Protein AF-A0A950PHW2-F1 (afdb_monomer_lite)

pLDDT: mean 87.74, std 13.7, range [38.81, 98.62]

Foldseek 3Di:
DDKDQVQFADDPQWAADDDPDPVDAQQFKAKEFDAQLVRVLVVLVVVVVVQVVPPPDDPVSVVVHDCSVPPFAWTKIAIDGPVCVVPVVPDDPVSVVVSVVADRIDTDGPPGDDDPRHDDLSNQLNVFSRVHIAYDQQKAKVVGPVPADAQDFIKIWHPFAGAKGKMKGFDDDSPDTDIYMHIDAQFKDKDACPDPQKVPRIDIGGWDQDPRHTIDTCPVPPDTIGGNDDDDDDDDDD

Sequence (238 aa):
MQFDLRHNGSGSTATPVVSTDPSWTPPLCWMQPKYTAEQYKQLVQQELQNTQNASGGSVQVVGARQNFHEGEKGAWWYRTYDVDQLTSGSTSPQQVAQCATLPTMVWVKAAAPAPPRAISPEVLSGMAYKAMKLPAAPVQLSPPAANQIVNFSTYAKFSAPLNRVWVTAGFNDLGVNISATTVATPVALRIDAGTPDADPRTCTYRLTQTPSGYQADTSQAACNITYRRSSGQSTYPL

Secondary structure (DSSP, 8-state):
-EEE-TTS--STT-EE---S-TT----SEEEEEEE-HHHHHHHHHHHHHHHHTSSS--GGGGTT-S---TT--EEEEEEEE-HHHHHSS---HHHHHHHHTS-SEEEEETTSPPPTTBS-HHHHHHHHHHH-EEPPP-EEEES-GGG--TTSEEEEEESSPBPPEEEEEEEEETTEEEEEEEEE---EEEEE-SSTTEESSEEEEEPEEETTEEE-B-TT-S--EEE-S-SS------

Radius of gyration: 27.0 Å; chains: 1; bounding box: 51×45×84 Å

Structure (mmCIF, N/CA/C/O backbone):
data_AF-A0A950PHW2-F1
#
_entry.id   AF-A0A950PHW2-F1
#
loop_
_atom_site.group_PDB
_atom_site.id
_atom_site.type_symbol
_atom_site.label_atom_id
_atom_site.label_alt_id
_atom_site.label_comp_id
_atom_site.label_asym_id
_atom_site.label_entity_id
_atom_site.label_seq_id
_atom_site.pdbx_PDB_ins_code
_atom_site.Cartn_x
_atom_site.Cartn_y
_atom_site.Cartn_z
_atom_site.occupancy
_atom_site.B_iso_or_equiv
_atom_site.auth_seq_id
_atom_site.auth_comp_id
_atom_site.auth_asym_id
_atom_site.auth_atom_id
_atom_site.pdbx_PDB_model_num
ATOM 1 N N . MET A 1 1 ? -2.106 -1.976 14.278 1.00 90.50 1 MET A N 1
ATOM 2 C CA . MET A 1 1 ? -1.826 -2.502 12.924 1.00 90.50 1 MET A CA 1
ATOM 3 C C . MET A 1 1 ? -0.361 -2.887 12.865 1.00 90.50 1 MET A C 1
ATOM 5 O O . MET A 1 1 ? 0.444 -2.209 13.491 1.00 90.50 1 MET A O 1
ATOM 9 N N . GLN A 1 2 ? -0.036 -3.980 12.186 1.00 95.50 2 GLN A N 1
ATOM 10 C CA . GLN A 1 2 ? 1.319 -4.522 12.064 1.00 95.50 2 GLN A CA 1
ATOM 11 C C . GLN A 1 2 ? 1.637 -4.754 10.585 1.00 95.50 2 GLN A C 1
ATOM 13 O O . GLN A 1 2 ? 0.728 -5.064 9.816 1.00 95.50 2 GLN A O 1
ATOM 18 N N . PHE A 1 3 ? 2.905 -4.622 10.197 1.00 97.38 3 PHE A N 1
ATOM 19 C CA . PHE A 1 3 ? 3.354 -4.847 8.823 1.00 97.38 3 PHE A CA 1
ATOM 20 C C . PHE A 1 3 ? 4.461 -5.897 8.780 1.00 97.38 3 PHE A C 1
ATOM 22 O O . PHE A 1 3 ? 5.450 -5.789 9.503 1.00 97.38 3 PHE A O 1
ATOM 29 N N . ASP A 1 4 ? 4.320 -6.877 7.892 1.00 98.06 4 ASP A N 1
ATOM 30 C CA . ASP A 1 4 ? 5.416 -7.743 7.472 1.00 98.06 4 ASP A CA 1
ATOM 31 C C . ASP A 1 4 ? 6.043 -7.167 6.200 1.00 98.06 4 ASP A C 1
ATOM 33 O O . ASP A 1 4 ? 5.424 -7.151 5.133 1.00 98.06 4 ASP A O 1
ATOM 37 N N . LEU A 1 5 ? 7.272 -6.670 6.344 1.00 97.31 5 LEU A N 1
ATOM 38 C CA . LEU A 1 5 ? 8.036 -6.001 5.291 1.00 97.31 5 LEU A CA 1
ATOM 39 C C . LEU A 1 5 ? 9.198 -6.855 4.766 1.00 97.31 5 LEU A C 1
ATOM 41 O O . LEU A 1 5 ? 10.008 -6.357 3.986 1.00 97.31 5 LEU A O 1
ATOM 45 N N . ARG A 1 6 ? 9.304 -8.129 5.172 1.00 97.06 6 ARG A N 1
ATOM 46 C CA . ARG A 1 6 ? 10.450 -8.999 4.833 1.00 97.06 6 ARG A CA 1
ATOM 47 C C . ARG A 1 6 ? 10.663 -9.185 3.330 1.00 97.06 6 ARG A C 1
ATOM 49 O O . ARG A 1 6 ? 11.778 -9.463 2.904 1.00 97.06 6 ARG A O 1
ATOM 56 N N . HIS A 1 7 ? 9.605 -9.021 2.541 1.00 96.38 7 HIS A N 1
ATOM 57 C CA . HIS A 1 7 ? 9.610 -9.183 1.086 1.00 96.38 7 HIS A CA 1
ATOM 58 C C . HIS A 1 7 ? 9.324 -7.878 0.334 1.00 96.38 7 HIS A C 1
ATOM 60 O O . HIS A 1 7 ? 8.953 -7.901 -0.841 1.00 96.38 7 HIS A O 1
ATOM 66 N N . ASN A 1 8 ? 9.473 -6.742 1.015 1.00 96.56 8 ASN A N 1
ATOM 67 C CA . ASN A 1 8 ? 9.304 -5.426 0.421 1.00 96.56 8 ASN A CA 1
ATOM 68 C C . ASN A 1 8 ? 10.521 -5.048 -0.445 1.00 96.56 8 ASN A C 1
ATOM 70 O O . ASN A 1 8 ? 11.613 -5.595 -0.273 1.00 96.56 8 ASN A O 1
ATOM 74 N N . GLY A 1 9 ? 10.359 -4.081 -1.351 1.00 91.00 9 GLY A N 1
ATOM 75 C CA . GLY A 1 9 ? 11.490 -3.499 -2.071 1.00 91.00 9 GLY A CA 1
ATOM 76 C C . GLY A 1 9 ? 12.483 -2.849 -1.106 1.00 91.00 9 GLY A C 1
ATOM 77 O O . GLY A 1 9 ? 12.103 -2.095 -0.206 1.00 91.00 9 GLY A O 1
ATOM 78 N N . SER A 1 10 ? 13.765 -3.143 -1.295 1.00 84.81 10 SER A N 1
ATOM 79 C CA . SER A 1 10 ? 14.867 -2.649 -0.470 1.00 84.81 10 SER A CA 1
ATOM 80 C C . SER A 1 10 ? 15.957 -2.007 -1.336 1.00 84.81 10 SER A C 1
ATOM 82 O O . SER A 1 10 ? 15.979 -2.173 -2.556 1.00 84.81 10 SER A O 1
ATOM 84 N N . GLY A 1 11 ? 16.845 -1.237 -0.704 1.00 83.00 11 GLY A N 1
ATOM 85 C CA . GLY A 1 11 ? 17.890 -0.462 -1.380 1.00 83.00 11 GLY A CA 1
ATOM 86 C C . GLY A 1 11 ? 17.558 1.028 -1.504 1.00 83.00 11 GLY A C 1
ATOM 87 O O . GLY A 1 11 ? 16.408 1.445 -1.372 1.00 83.00 11 GLY A O 1
ATOM 88 N N . SER A 1 12 ? 18.586 1.844 -1.742 1.00 82.38 12 SER A N 1
ATOM 89 C CA . SER A 1 12 ? 18.471 3.309 -1.839 1.00 82.38 12 SER A CA 1
ATOM 90 C C . SER A 1 12 ? 17.672 3.785 -3.055 1.00 82.38 12 SER A C 1
ATOM 92 O O . SER A 1 12 ? 17.192 4.914 -3.066 1.00 82.38 12 SER A O 1
ATOM 94 N N . THR A 1 13 ? 17.514 2.930 -4.065 1.00 87.75 13 THR A N 1
ATOM 95 C CA . THR A 1 13 ? 16.776 3.212 -5.301 1.00 87.75 13 THR A CA 1
ATOM 96 C C . THR A 1 13 ? 15.336 2.696 -5.277 1.00 87.75 13 THR A C 1
ATOM 98 O O . THR A 1 13 ? 14.617 2.879 -6.256 1.00 87.75 13 THR A O 1
ATOM 101 N N . ALA A 1 14 ? 14.903 2.046 -4.189 1.00 92.69 14 ALA A N 1
ATOM 102 C CA . ALA A 1 14 ? 13.537 1.559 -4.061 1.00 92.69 14 ALA A CA 1
ATOM 103 C C . ALA A 1 14 ? 12.565 2.724 -3.829 1.00 92.69 14 ALA A C 1
ATOM 105 O O . ALA A 1 14 ? 12.759 3.541 -2.924 1.00 92.69 14 ALA A O 1
ATOM 106 N N . THR A 1 15 ? 11.496 2.782 -4.618 1.00 94.44 15 THR A N 1
ATOM 107 C CA . THR A 1 15 ? 10.537 3.892 -4.613 1.00 94.44 15 THR A CA 1
ATOM 108 C C . THR A 1 15 ? 9.172 3.449 -4.094 1.00 94.44 15 THR A C 1
ATOM 110 O O . THR A 1 15 ? 8.798 2.292 -4.279 1.00 94.44 15 THR A O 1
ATOM 113 N N . PRO A 1 16 ? 8.396 4.327 -3.434 1.00 93.44 16 PRO A N 1
ATOM 114 C CA . PRO A 1 16 ? 7.003 4.031 -3.112 1.00 93.44 16 PRO A CA 1
ATOM 115 C C . PRO A 1 16 ? 6.202 3.690 -4.372 1.00 93.44 16 PRO A C 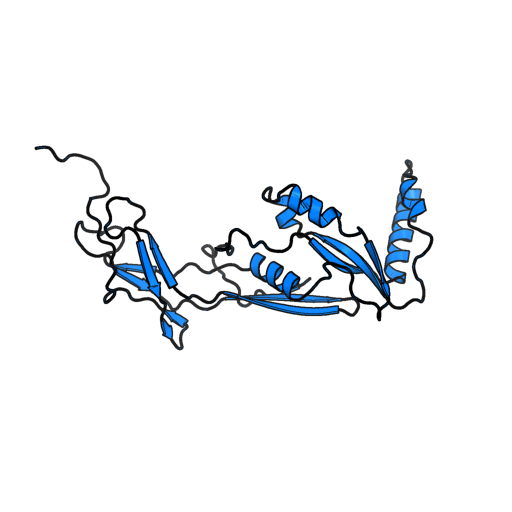1
ATOM 117 O O . PRO A 1 16 ? 6.434 4.259 -5.441 1.00 93.44 16 PRO A O 1
ATOM 120 N N . VAL A 1 17 ? 5.249 2.772 -4.245 1.00 92.88 17 VAL A N 1
ATOM 121 C CA . VAL A 1 17 ? 4.340 2.435 -5.344 1.00 92.88 17 VAL A CA 1
ATOM 122 C C . VAL A 1 17 ? 3.406 3.613 -5.672 1.00 92.88 17 VAL A C 1
ATOM 124 O O . VAL A 1 17 ? 2.963 4.344 -4.786 1.00 92.88 17 VAL A O 1
ATOM 127 N N . VAL A 1 18 ? 3.085 3.787 -6.956 1.00 90.19 18 VAL A N 1
ATOM 128 C CA . VAL A 1 18 ? 2.160 4.817 -7.455 1.00 90.19 18 VAL A CA 1
ATOM 129 C C . VAL A 1 18 ? 1.061 4.142 -8.266 1.00 90.19 18 VAL A C 1
ATOM 131 O O . VAL A 1 18 ? 1.343 3.277 -9.093 1.00 90.19 18 VAL A O 1
ATOM 134 N N . SER A 1 19 ? -0.194 4.518 -8.005 1.00 90.69 19 SER A N 1
ATOM 135 C CA . SER A 1 19 ? -1.342 3.947 -8.716 1.00 90.69 19 SER A CA 1
ATOM 136 C C . SER A 1 19 ? -1.378 4.470 -10.145 1.00 90.69 19 SER A C 1
ATOM 138 O O . SER A 1 19 ? -1.252 5.671 -10.372 1.00 90.69 19 SER A O 1
ATOM 140 N N . THR A 1 20 ? -1.589 3.575 -11.107 1.00 88.50 20 THR A N 1
ATOM 141 C CA . THR A 1 20 ? -1.911 3.963 -12.486 1.00 88.50 20 THR A CA 1
ATOM 142 C C . THR A 1 20 ? -3.387 4.313 -12.658 1.00 88.50 20 THR A C 1
ATOM 144 O O . THR A 1 20 ? -3.748 4.923 -13.659 1.00 88.50 20 THR A O 1
ATOM 147 N N . ASP A 1 21 ? -4.238 3.916 -11.710 1.00 90.38 21 ASP A N 1
ATOM 148 C CA . ASP A 1 21 ? -5.639 4.319 -11.649 1.00 90.38 21 ASP A CA 1
ATOM 149 C C . ASP A 1 21 ? -5.752 5.610 -10.818 1.00 90.38 21 ASP A C 1
ATOM 151 O O . ASP A 1 21 ? -5.564 5.555 -9.596 1.00 90.38 21 ASP A O 1
ATOM 155 N N . PRO A 1 22 ? -6.046 6.766 -11.443 1.00 85.94 22 PRO A N 1
ATOM 156 C CA . PRO A 1 22 ? -6.156 8.040 -10.737 1.00 85.94 22 PRO A CA 1
ATOM 157 C C . PRO A 1 22 ? -7.411 8.133 -9.858 1.00 85.94 22 PRO A C 1
ATOM 159 O O . PRO A 1 22 ? -7.507 9.041 -9.036 1.00 85.94 22 PRO A O 1
ATOM 162 N N . SER A 1 23 ? -8.382 7.231 -10.035 1.00 87.38 23 SER A N 1
ATOM 163 C CA . SER A 1 23 ? -9.612 7.193 -9.240 1.00 87.38 23 SER A CA 1
ATOM 164 C C . SER A 1 23 ? -9.461 6.392 -7.947 1.00 87.38 23 SER A C 1
ATOM 166 O O . SER A 1 23 ? -10.264 6.548 -7.025 1.00 87.38 23 SER A O 1
ATOM 168 N N . TRP A 1 24 ? -8.415 5.566 -7.852 1.00 89.50 24 TRP A N 1
ATOM 169 C CA . TRP A 1 24 ? -8.154 4.741 -6.684 1.00 89.50 24 TRP A CA 1
ATOM 170 C C . TRP A 1 24 ? -7.068 5.348 -5.794 1.00 89.50 24 TRP A C 1
ATOM 172 O O . TRP A 1 24 ? -5.959 5.655 -6.231 1.00 89.50 24 TRP A O 1
ATOM 182 N N . THR A 1 25 ? -7.370 5.453 -4.501 1.00 88.62 25 THR A N 1
ATOM 183 C CA . THR A 1 25 ? -6.406 5.818 -3.459 1.00 88.62 25 THR A CA 1
ATOM 184 C C . THR A 1 25 ? -6.585 4.905 -2.251 1.00 88.62 25 THR A C 1
ATOM 186 O O . THR A 1 25 ? -7.729 4.554 -1.943 1.00 88.62 25 THR A O 1
ATOM 189 N N . PRO A 1 26 ? -5.510 4.588 -1.505 1.00 92.00 26 PRO A N 1
ATOM 190 C CA . PRO A 1 26 ? -5.635 3.938 -0.208 1.00 92.00 26 PRO A CA 1
ATOM 191 C C . PRO A 1 26 ? -6.624 4.676 0.715 1.00 92.00 26 PRO A C 1
ATOM 193 O O . PRO A 1 26 ? -6.776 5.901 0.615 1.00 92.00 26 PRO A O 1
ATOM 196 N N . PRO A 1 27 ? -7.325 3.950 1.601 1.00 93.38 27 PRO A N 1
ATOM 197 C CA . PRO A 1 27 ? -8.344 4.545 2.448 1.00 93.38 27 PRO A CA 1
ATOM 198 C C . PRO A 1 27 ? -7.722 5.473 3.493 1.00 93.38 27 PRO A C 1
ATOM 200 O O . PRO A 1 27 ? -6.972 5.037 4.359 1.00 93.38 27 PRO A O 1
ATOM 203 N N . LEU A 1 28 ? -8.140 6.740 3.478 1.00 95.50 28 LEU A N 1
ATOM 204 C CA . LEU A 1 28 ? -7.690 7.746 4.445 1.00 95.50 28 LEU A CA 1
ATOM 205 C C . LEU A 1 28 ? -8.107 7.428 5.891 1.00 95.50 28 LEU A C 1
ATOM 207 O O . LEU A 1 28 ? -7.428 7.825 6.834 1.00 95.50 28 LEU A O 1
ATOM 211 N N . CYS A 1 29 ? -9.254 6.774 6.083 1.00 95.88 29 CYS A N 1
ATOM 212 C CA . CYS A 1 29 ? -9.784 6.467 7.407 1.00 95.88 29 CYS A CA 1
ATOM 213 C C . CYS A 1 29 ? -10.692 5.235 7.417 1.00 95.88 29 CYS A C 1
ATOM 215 O O . CYS A 1 29 ? -11.276 4.853 6.396 1.00 95.88 29 CYS A O 1
ATOM 217 N N . TRP A 1 30 ? -10.839 4.654 8.603 1.00 97.31 30 TRP A N 1
ATOM 218 C CA . TRP A 1 30 ? -11.667 3.485 8.890 1.00 97.31 30 TRP A CA 1
ATOM 219 C C . TRP A 1 30 ? -12.065 3.468 10.371 1.00 97.31 30 TRP A C 1
ATOM 221 O O . TRP A 1 30 ? -11.502 4.196 11.191 1.00 97.31 30 TRP A O 1
ATOM 231 N N . MET A 1 31 ? -13.029 2.627 10.727 1.00 97.38 31 MET A N 1
ATOM 232 C CA . MET A 1 31 ? -13.361 2.299 12.111 1.00 97.38 31 MET A CA 1
ATOM 233 C C . MET A 1 31 ? -12.548 1.077 12.542 1.00 97.38 31 MET A C 1
ATOM 235 O O . MET A 1 31 ? -12.541 0.070 11.846 1.00 97.38 31 MET A O 1
ATOM 239 N N . GLN A 1 32 ? -11.890 1.108 13.696 1.00 96.75 32 GLN A N 1
ATOM 240 C CA . GLN A 1 32 ? -11.247 -0.087 14.269 1.00 96.75 32 GLN A CA 1
ATOM 241 C C . GLN A 1 32 ? -11.485 -0.157 15.776 1.00 96.75 32 GLN A C 1
ATOM 243 O O . GLN A 1 32 ? -11.585 0.903 16.405 1.00 96.75 32 GLN A O 1
ATOM 248 N N . PRO A 1 33 ? -11.542 -1.359 16.374 1.00 96.44 33 PRO A N 1
ATOM 249 C CA . PRO A 1 33 ? -11.621 -1.473 17.819 1.00 96.44 33 PRO A CA 1
ATOM 250 C C . PRO A 1 33 ? -10.316 -0.947 18.431 1.00 96.44 33 PRO A C 1
ATOM 252 O O . PRO A 1 33 ? -9.234 -1.111 17.858 1.00 96.44 33 PRO A O 1
ATOM 255 N N . LYS A 1 34 ? -10.428 -0.255 19.566 1.00 95.06 34 LYS A N 1
ATOM 256 C CA . LYS A 1 34 ? -9.266 0.260 20.309 1.00 95.06 34 LYS A CA 1
ATOM 257 C C . LYS A 1 34 ? -9.285 -0.075 21.790 1.00 95.06 34 LYS A C 1
ATOM 259 O O . LYS A 1 34 ? -8.221 -0.288 22.355 1.00 95.06 34 LYS A O 1
ATOM 264 N N . TYR A 1 35 ? -10.464 -0.112 22.408 1.00 94.94 35 TYR A N 1
ATOM 265 C CA . TYR A 1 35 ? -10.588 -0.346 23.844 1.00 94.94 35 TYR A CA 1
ATOM 266 C C . TYR A 1 35 ? -11.749 -1.287 24.154 1.00 94.94 35 TYR A C 1
ATOM 268 O O . TYR A 1 35 ? -12.814 -1.197 23.544 1.00 94.94 35 TYR A O 1
ATOM 276 N N . THR A 1 36 ? -11.562 -2.158 25.140 1.00 95.50 36 THR A N 1
ATOM 277 C CA . THR A 1 36 ? -12.663 -2.790 25.888 1.00 95.50 36 THR A CA 1
ATOM 278 C C . THR A 1 36 ? -13.433 -1.748 26.710 1.00 95.50 36 THR A C 1
ATOM 280 O O . THR A 1 36 ? -12.993 -0.600 26.843 1.00 95.50 36 THR A O 1
ATOM 283 N N . ALA A 1 37 ? -14.575 -2.139 27.281 1.00 94.38 37 ALA A N 1
ATOM 284 C CA . ALA A 1 37 ? -15.326 -1.301 28.217 1.00 94.38 37 ALA A CA 1
ATOM 285 C C . ALA A 1 37 ? -14.450 -0.849 29.399 1.00 94.38 37 ALA A C 1
ATOM 287 O O . ALA A 1 37 ? -14.366 0.341 29.710 1.00 94.38 37 ALA A O 1
ATOM 288 N N . GLU A 1 38 ? -13.728 -1.793 30.004 1.00 93.12 38 GLU A N 1
ATOM 289 C CA . GLU A 1 38 ? -12.879 -1.565 31.171 1.00 93.12 38 GLU A CA 1
ATOM 290 C C . GLU A 1 38 ? -11.695 -0.650 30.836 1.00 93.12 38 GLU A C 1
ATOM 292 O O . GLU A 1 38 ? -11.426 0.304 31.568 1.00 93.12 38 GLU A O 1
ATOM 297 N N . GLN A 1 39 ? -11.022 -0.884 29.704 1.00 93.88 39 GLN A N 1
ATOM 298 C CA . GLN A 1 39 ? -9.919 -0.030 29.250 1.00 93.88 39 GLN A CA 1
ATOM 299 C C . GLN A 1 39 ? -10.387 1.401 28.965 1.00 93.88 39 GLN A C 1
ATOM 301 O O . GLN A 1 39 ? -9.700 2.353 29.332 1.00 93.88 39 GLN A O 1
ATOM 306 N N . TYR A 1 40 ? -11.558 1.572 28.343 1.00 91.00 40 TYR A N 1
ATOM 307 C CA . TYR A 1 40 ? -12.098 2.902 28.071 1.00 91.00 40 TYR A CA 1
ATOM 308 C C . TYR A 1 40 ? -12.466 3.640 29.364 1.00 91.00 40 TYR A C 1
ATOM 310 O O . TYR A 1 40 ? -12.118 4.810 29.528 1.00 91.00 40 TYR A O 1
ATOM 318 N N . LYS A 1 41 ? -13.095 2.953 30.326 1.00 89.31 41 LYS A N 1
ATOM 319 C CA . LYS A 1 41 ? -13.372 3.524 31.650 1.00 89.31 41 LYS A CA 1
ATOM 320 C C . LYS A 1 41 ? -12.092 3.991 32.342 1.00 89.31 41 LYS A C 1
ATOM 322 O O . LYS A 1 41 ? -12.054 5.114 32.842 1.00 89.31 41 LYS A O 1
ATOM 327 N N . GLN A 1 42 ? -11.050 3.162 32.343 1.00 89.81 42 GLN A N 1
ATOM 328 C CA . GLN A 1 42 ? -9.759 3.505 32.944 1.00 89.81 42 GLN A CA 1
ATOM 329 C C . GLN A 1 42 ? -9.120 4.728 32.277 1.00 89.81 42 GLN A C 1
ATOM 331 O O . GLN A 1 42 ? -8.692 5.638 32.984 1.00 89.81 42 GLN A O 1
ATOM 336 N N . LEU A 1 43 ? -9.122 4.792 30.940 1.00 86.94 43 LEU A N 1
ATOM 337 C CA . LEU A 1 43 ? -8.625 5.943 30.177 1.00 86.94 43 LEU A CA 1
ATOM 338 C C . LEU A 1 43 ? -9.317 7.240 30.625 1.00 86.94 43 LEU A C 1
ATOM 340 O O . LEU A 1 43 ? -8.666 8.217 30.988 1.00 86.94 43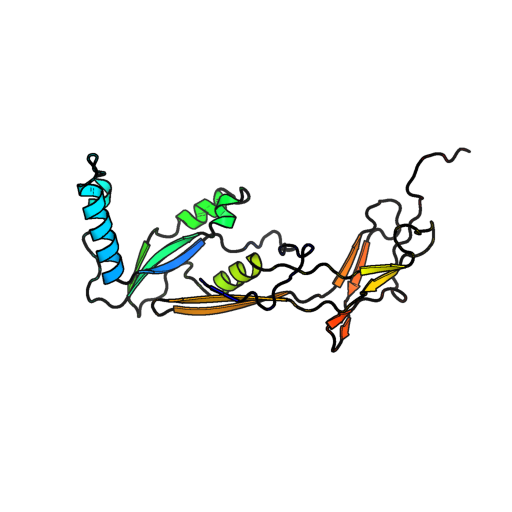 LEU A O 1
ATOM 344 N N . VAL A 1 44 ? -10.649 7.228 30.671 1.00 83.94 44 VAL A N 1
ATOM 345 C CA . VAL A 1 44 ? -11.446 8.406 31.028 1.00 83.94 44 VAL A CA 1
ATOM 346 C C . VAL A 1 44 ? -11.267 8.803 32.498 1.00 83.94 44 VAL A C 1
ATOM 348 O O . VAL A 1 44 ? -11.251 9.994 32.821 1.00 83.94 44 VAL A O 1
ATOM 351 N N . GLN A 1 45 ? -11.125 7.830 33.402 1.00 84.12 45 GLN A N 1
ATOM 352 C CA . GLN A 1 45 ? -10.823 8.078 34.815 1.00 84.12 45 GLN A CA 1
ATOM 353 C C . GLN A 1 45 ? -9.423 8.674 35.012 1.00 84.12 45 GLN A C 1
ATOM 355 O O . GLN A 1 45 ? -9.252 9.566 35.842 1.00 84.12 45 GLN A O 1
ATOM 360 N N . GLN A 1 46 ? -8.437 8.237 34.231 1.00 82.50 46 GLN A N 1
ATOM 361 C CA . GLN A 1 46 ? -7.092 8.802 34.262 1.00 82.50 46 GLN A CA 1
ATOM 362 C C . GLN A 1 46 ? -7.080 10.245 33.737 1.00 82.50 46 GLN A C 1
ATOM 364 O O . GLN A 1 46 ? -6.509 11.133 34.368 1.00 82.50 46 GLN A O 1
ATOM 369 N N . GLU A 1 47 ? -7.767 10.516 32.625 1.00 78.69 47 GLU A N 1
ATOM 370 C CA . GLU A 1 47 ? -7.927 11.877 32.097 1.00 78.69 47 GLU A CA 1
ATOM 371 C C . GLU A 1 47 ? -8.634 12.804 33.098 1.00 78.69 47 GLU A C 1
ATOM 373 O O . GLU A 1 47 ? -8.256 13.966 33.253 1.00 78.69 47 GLU A O 1
ATOM 378 N N . LEU A 1 48 ? -9.629 12.291 33.826 1.00 74.44 48 LEU A N 1
ATOM 379 C CA . LEU A 1 48 ? -10.279 12.996 34.933 1.00 74.44 48 LEU A CA 1
ATOM 380 C C . LEU A 1 48 ? -9.307 13.425 36.022 1.00 74.44 48 LEU A C 1
ATOM 382 O O . LEU A 1 48 ? -9.293 14.589 36.411 1.00 74.44 48 LEU A O 1
ATOM 386 N N . GLN A 1 49 ? -8.517 12.480 36.520 1.00 73.25 49 GLN A N 1
ATOM 387 C CA . GLN A 1 49 ? -7.555 12.739 37.587 1.00 73.25 49 GLN A CA 1
ATOM 388 C C . GLN A 1 49 ? -6.507 13.761 37.133 1.00 73.25 49 GLN A C 1
ATOM 390 O O . GLN A 1 49 ? -6.199 14.704 37.858 1.00 73.25 49 GLN A O 1
ATOM 395 N N . ASN A 1 50 ? -6.027 13.636 35.895 1.00 70.25 50 ASN A N 1
ATOM 396 C CA . ASN A 1 50 ? -5.047 14.556 35.323 1.00 70.25 50 ASN A CA 1
ATOM 397 C C . ASN A 1 50 ? -5.611 15.975 35.132 1.00 70.25 50 ASN A C 1
ATOM 399 O O . ASN A 1 50 ? -4.906 16.951 35.373 1.00 70.25 50 ASN A O 1
ATOM 403 N N . THR A 1 51 ? -6.880 16.104 34.733 1.00 64.38 51 THR A N 1
ATOM 404 C CA . THR A 1 51 ? -7.537 17.408 34.520 1.00 64.38 51 THR A CA 1
ATOM 405 C C . THR A 1 51 ? -8.000 18.076 35.812 1.00 64.38 51 THR A C 1
ATOM 407 O O . THR A 1 51 ? -7.995 19.299 35.877 1.00 64.38 51 THR A O 1
ATOM 410 N N . GLN A 1 52 ? -8.335 17.321 36.863 1.00 57.66 52 GLN A N 1
ATOM 411 C CA . GLN A 1 52 ? -8.601 17.882 38.196 1.00 57.66 52 GLN A CA 1
ATOM 412 C C . GLN A 1 52 ? -7.349 18.511 38.827 1.00 57.66 52 GLN A C 1
ATOM 414 O O . GLN A 1 52 ? -7.463 19.469 39.587 1.00 57.66 52 GLN A O 1
ATOM 419 N N . ASN A 1 53 ? -6.161 18.021 38.463 1.00 54.38 53 ASN A N 1
ATOM 420 C CA . ASN A 1 53 ? -4.877 18.572 38.903 1.00 54.38 53 ASN A CA 1
ATOM 421 C C . ASN A 1 53 ? -4.399 19.775 38.064 1.00 54.38 53 ASN A C 1
ATOM 423 O O . ASN A 1 53 ? -3.442 20.445 38.448 1.00 54.38 53 ASN A O 1
ATOM 427 N N . ALA A 1 54 ? -5.051 20.072 36.934 1.00 54.34 54 ALA A N 1
ATOM 428 C CA . ALA A 1 54 ? -4.757 21.225 36.091 1.00 54.34 54 ALA A CA 1
ATOM 429 C C . ALA A 1 54 ? -5.817 22.314 36.328 1.00 54.34 54 ALA A C 1
ATOM 431 O O . ALA A 1 54 ? -6.972 22.182 35.928 1.00 54.34 54 ALA A O 1
ATOM 432 N N . SER A 1 55 ? -5.445 23.406 36.994 1.00 45.69 55 SER A N 1
ATOM 433 C CA . SER A 1 55 ? -6.329 24.547 37.259 1.00 45.69 55 SER A CA 1
ATOM 434 C C . SER A 1 55 ? -6.750 25.244 35.956 1.00 45.69 55 SER A C 1
ATOM 436 O O . SER A 1 55 ? -6.073 26.152 35.482 1.00 45.69 55 SER A O 1
ATOM 438 N N . GLY A 1 56 ? -7.860 24.792 35.368 1.00 43.75 56 GLY A N 1
ATOM 439 C CA . GLY A 1 56 ? -8.434 25.329 34.129 1.00 43.75 56 GLY A CA 1
ATOM 440 C C . GLY A 1 56 ? -9.337 24.313 33.432 1.00 43.75 56 GLY A C 1
ATOM 441 O O . GLY A 1 56 ? -9.069 23.908 32.306 1.00 43.75 56 GLY A O 1
ATOM 442 N N . GLY A 1 57 ? -10.369 23.838 34.136 1.00 42.53 57 GLY A N 1
ATOM 443 C CA . GLY A 1 57 ? -11.230 22.746 33.685 1.00 42.53 57 GLY A CA 1
ATOM 444 C C . GLY A 1 57 ? -11.937 23.016 32.354 1.00 42.53 57 GLY A C 1
ATOM 445 O O . GLY A 1 57 ? -12.605 24.034 32.181 1.00 42.53 57 GLY A O 1
ATOM 446 N N . SER A 1 58 ? -11.871 22.051 31.435 1.00 45.41 58 SER A N 1
ATOM 447 C CA . SER A 1 58 ? -12.793 21.984 30.305 1.00 45.41 58 SER A CA 1
ATOM 448 C C . SER A 1 58 ? -13.989 21.097 30.672 1.00 45.41 58 SER A C 1
ATOM 450 O O . SER A 1 58 ? -13.928 19.873 30.771 1.00 45.41 58 SER A O 1
ATOM 452 N N . VAL A 1 59 ? -15.131 21.760 30.842 1.00 42.62 59 VAL A N 1
ATOM 453 C CA . VAL A 1 59 ? -16.478 21.216 31.098 1.00 42.62 59 VAL A CA 1
ATOM 454 C C . VAL A 1 59 ? -16.978 20.272 29.977 1.00 42.62 59 VAL A C 1
ATOM 456 O O . VAL A 1 59 ? -18.051 19.687 30.080 1.00 42.62 59 VAL A O 1
ATOM 459 N N . GLN A 1 60 ? -16.195 20.026 28.922 1.00 43.81 60 GLN A N 1
ATOM 460 C CA . GLN A 1 60 ? -16.594 19.164 27.804 1.00 43.81 60 GLN A CA 1
ATOM 461 C C . GLN A 1 60 ? -16.438 17.660 28.058 1.00 43.81 60 GLN A C 1
ATOM 463 O O . GLN A 1 60 ? -17.097 16.867 27.389 1.00 43.81 60 GLN A O 1
ATOM 468 N N . VAL A 1 61 ? -15.637 17.232 29.040 1.00 46.69 61 VAL A N 1
ATOM 469 C CA . VAL A 1 61 ? -15.434 15.790 29.281 1.00 46.69 61 VAL A CA 1
ATOM 470 C C . VAL A 1 61 ? -16.578 15.159 30.100 1.00 46.69 61 VAL A C 1
ATOM 472 O O . VAL A 1 61 ? -16.639 13.947 30.268 1.00 46.69 61 VAL A O 1
ATOM 475 N N . VAL A 1 62 ? -17.524 15.958 30.605 1.00 43.41 62 VAL A N 1
ATOM 476 C CA . VAL A 1 62 ? -18.608 15.495 31.493 1.00 43.41 62 VAL A CA 1
ATOM 477 C C . VAL A 1 62 ? -19.748 14.799 30.728 1.00 43.41 62 VAL A C 1
ATOM 479 O O . VAL A 1 62 ? -20.381 13.901 31.276 1.00 43.41 62 VAL A O 1
ATOM 482 N N . GLY A 1 63 ? -19.968 15.121 29.447 1.00 44.91 63 GLY A N 1
ATOM 483 C CA . GLY A 1 63 ? -21.058 14.533 28.649 1.00 44.91 63 GLY A CA 1
ATOM 484 C C . GLY A 1 63 ? -20.810 13.102 28.148 1.00 44.91 63 GLY A C 1
ATOM 485 O O . GLY A 1 63 ? -21.759 12.364 27.908 1.00 44.91 63 GLY A O 1
ATOM 486 N N . ALA A 1 64 ? -19.549 12.674 28.026 1.00 48.16 64 ALA A N 1
ATOM 487 C CA . ALA A 1 64 ? -19.170 11.386 27.427 1.00 48.16 64 ALA A CA 1
ATOM 488 C C . ALA A 1 64 ? -19.145 10.194 28.416 1.00 48.16 64 ALA A C 1
ATOM 490 O O . ALA A 1 64 ? -18.747 9.093 28.051 1.00 48.16 64 ALA A O 1
ATOM 491 N N . ARG A 1 65 ? -19.528 10.406 29.684 1.00 53.94 65 ARG A N 1
ATOM 492 C CA . ARG A 1 65 ? -19.086 9.585 30.831 1.00 53.94 65 ARG A CA 1
ATOM 493 C C . ARG A 1 65 ? -20.104 8.641 31.469 1.00 53.94 65 ARG A C 1
ATOM 495 O O . ARG A 1 65 ? -19.780 8.042 32.488 1.00 53.94 65 ARG A O 1
ATOM 502 N N . GLN A 1 66 ? -21.323 8.519 30.951 1.00 59.25 66 GLN A N 1
ATOM 503 C CA . GLN A 1 66 ? -22.370 7.805 31.701 1.00 59.25 66 GLN A CA 1
ATOM 504 C C . GLN A 1 66 ? -22.574 6.341 31.304 1.00 59.25 66 GLN A C 1
ATOM 506 O O . GLN A 1 66 ? -23.156 5.598 32.087 1.00 59.25 66 GLN A O 1
ATOM 511 N N . ASN A 1 67 ? -22.076 5.892 30.147 1.00 79.00 67 ASN A N 1
ATOM 512 C CA . ASN A 1 67 ? -22.263 4.508 29.715 1.00 79.00 67 ASN A CA 1
ATOM 513 C C . ASN A 1 67 ? -20.958 3.881 29.216 1.00 79.00 67 ASN A C 1
ATOM 515 O O . ASN A 1 67 ? -20.654 3.899 28.028 1.00 79.00 67 ASN A O 1
ATOM 519 N N . PHE A 1 68 ? -20.175 3.344 30.152 1.00 87.12 68 PHE A N 1
ATOM 520 C CA . PHE A 1 68 ? -18.921 2.649 29.853 1.00 87.12 68 PHE A CA 1
ATOM 521 C C . PHE A 1 68 ? -19.127 1.228 29.312 1.00 87.12 68 PHE A C 1
ATOM 523 O O . PHE A 1 68 ? -18.152 0.630 28.863 1.00 87.12 68 PHE A O 1
ATOM 530 N N . HIS A 1 69 ? -20.364 0.707 29.339 1.00 91.31 69 HIS A N 1
ATOM 531 C CA . HIS A 1 69 ? -20.700 -0.675 28.977 1.00 91.31 69 HIS A CA 1
ATOM 532 C C . HIS A 1 69 ? -19.959 -1.733 29.814 1.00 91.31 69 HIS A C 1
ATOM 534 O O . HIS A 1 69 ? -19.588 -2.794 29.320 1.00 91.31 69 HIS A O 1
ATOM 540 N N . GLU A 1 70 ? -19.724 -1.443 31.097 1.00 90.06 70 GLU A N 1
ATOM 541 C CA . GLU A 1 70 ? -19.041 -2.361 32.017 1.00 90.06 70 GLU A CA 1
ATOM 542 C C . GLU A 1 70 ? -19.763 -3.705 32.115 1.00 90.06 70 GLU A C 1
ATOM 544 O O . GLU A 1 70 ? -20.987 -3.761 32.248 1.00 90.06 70 GLU A O 1
ATOM 549 N N . GLY A 1 71 ? -19.000 -4.797 32.058 1.00 90.94 71 GLY A N 1
ATOM 550 C CA . GLY A 1 71 ? -19.559 -6.149 32.074 1.00 90.94 71 GLY A CA 1
ATOM 551 C C . GLY A 1 71 ? -20.232 -6.575 30.762 1.00 90.94 71 GLY A C 1
ATOM 552 O O . GLY A 1 71 ? -20.596 -7.745 30.624 1.00 90.94 71 GLY A O 1
ATOM 553 N N . GLU A 1 72 ? -20.366 -5.686 29.772 1.00 93.38 72 GLU A N 1
ATOM 554 C CA . GLU A 1 72 ? -20.796 -6.060 28.428 1.00 93.38 72 GLU A CA 1
ATOM 555 C C . GLU A 1 72 ? -19.611 -6.540 27.579 1.00 93.38 72 GLU A C 1
ATOM 557 O O . GLU A 1 72 ? -18.523 -5.967 27.582 1.00 93.38 72 GLU A O 1
ATOM 562 N N . LYS A 1 73 ? -19.837 -7.574 26.761 1.00 94.00 73 LYS A N 1
ATOM 563 C CA . LYS A 1 73 ? -18.847 -8.027 25.776 1.00 94.00 73 LYS A CA 1
ATOM 564 C C . LYS A 1 73 ? -18.937 -7.189 24.507 1.00 94.00 73 LYS A C 1
ATOM 566 O O . LYS A 1 73 ? -19.929 -7.261 23.777 1.00 94.00 73 LYS A O 1
ATOM 571 N N . GLY A 1 74 ? -17.873 -6.465 24.202 1.00 94.50 74 GLY A N 1
ATOM 572 C CA . GLY A 1 74 ? -17.771 -5.633 23.013 1.00 94.50 74 GLY A CA 1
ATOM 573 C C . GLY A 1 74 ? -16.480 -4.832 23.003 1.00 94.50 74 GLY A C 1
ATOM 574 O O . GLY A 1 74 ? -15.571 -5.077 23.799 1.00 94.50 74 GLY A O 1
ATOM 575 N N . ALA A 1 75 ? -16.414 -3.875 22.090 1.00 96.62 75 ALA A N 1
ATOM 576 C CA . ALA A 1 75 ? -15.312 -2.936 22.013 1.00 96.62 75 ALA A CA 1
ATOM 577 C C . ALA A 1 75 ? -15.810 -1.548 21.616 1.00 96.62 75 ALA A C 1
ATOM 579 O O . ALA A 1 75 ? -16.794 -1.394 20.887 1.00 96.62 75 ALA A O 1
ATOM 580 N N . TRP A 1 76 ? -15.068 -0.536 22.046 1.00 95.25 76 TRP A N 1
ATOM 581 C CA . TRP A 1 76 ? -15.142 0.806 21.502 1.00 95.25 76 TRP A CA 1
ATOM 582 C C . TRP A 1 76 ? -14.358 0.870 20.196 1.00 95.25 76 TRP A C 1
ATOM 584 O O . TRP A 1 76 ? -13.133 0.702 20.162 1.00 95.25 76 TRP A O 1
ATOM 594 N N . TRP A 1 77 ? -15.084 1.124 19.112 1.00 96.31 77 TRP A N 1
ATOM 595 C CA . TRP A 1 77 ? -14.540 1.332 17.780 1.00 96.31 77 TRP A CA 1
ATOM 596 C C . TRP A 1 77 ? -14.330 2.813 17.537 1.00 96.31 77 TRP A C 1
ATOM 598 O O . TRP A 1 77 ? -15.237 3.602 17.770 1.00 96.31 77 TRP A O 1
ATOM 608 N N . TYR A 1 78 ? -13.160 3.184 17.029 1.00 95.25 78 TYR A N 1
ATOM 609 C CA . TYR A 1 78 ? -12.778 4.571 16.788 1.00 95.25 78 TYR A CA 1
ATOM 610 C C . TYR A 1 78 ? -12.535 4.836 15.318 1.00 95.25 78 TYR A C 1
ATOM 612 O O . TYR A 1 78 ? -11.874 4.041 14.638 1.00 95.25 78 TYR A O 1
ATOM 620 N N . ARG A 1 79 ? -12.946 6.029 14.886 1.00 96.50 79 ARG A N 1
ATOM 621 C CA . ARG A 1 79 ? -12.481 6.603 13.630 1.00 96.50 79 ARG A CA 1
ATOM 622 C C . ARG A 1 79 ? -10.972 6.792 13.713 1.00 96.50 79 ARG A C 1
ATOM 624 O O . ARG A 1 79 ? -10.454 7.516 14.561 1.00 96.50 79 ARG A O 1
ATOM 631 N N . THR A 1 80 ? -10.271 6.100 12.834 1.00 95.62 80 THR A N 1
ATOM 632 C CA . THR A 1 80 ? -8.817 6.095 12.729 1.00 95.62 80 THR A CA 1
ATOM 633 C C . THR A 1 80 ? -8.432 6.620 11.363 1.00 95.62 80 THR A C 1
ATOM 635 O O . THR A 1 80 ? -9.133 6.362 10.389 1.00 95.62 80 THR A O 1
ATOM 638 N N . TYR A 1 81 ? -7.343 7.378 11.318 1.00 94.69 81 TYR A N 1
ATOM 639 C CA . TYR A 1 81 ? -6.813 7.970 10.101 1.00 94.69 81 TYR A CA 1
ATOM 640 C C . TYR A 1 81 ? -5.462 7.354 9.771 1.00 94.69 81 TYR A C 1
ATOM 642 O O . TYR A 1 81 ? -4.673 7.048 10.669 1.00 94.69 81 TYR A O 1
ATOM 650 N N . ASP A 1 82 ? -5.175 7.263 8.482 1.00 93.94 82 ASP A N 1
ATOM 651 C CA . ASP A 1 82 ? -3.811 7.217 7.991 1.00 93.94 82 ASP A CA 1
ATOM 652 C C . ASP A 1 82 ? -3.182 8.609 8.160 1.00 93.94 82 ASP A C 1
ATOM 654 O O . ASP A 1 82 ? -3.424 9.533 7.378 1.00 93.94 82 ASP A O 1
ATOM 658 N N . VAL A 1 83 ? -2.406 8.766 9.234 1.00 91.06 83 VAL A N 1
ATOM 659 C CA . VAL A 1 83 ? -1.831 10.055 9.640 1.00 91.06 83 VAL A CA 1
ATOM 660 C C . VAL A 1 83 ? -0.865 10.584 8.586 1.00 91.06 83 VAL A C 1
ATOM 662 O O . VAL A 1 83 ? -0.915 11.769 8.277 1.00 91.06 83 VAL A O 1
ATOM 665 N N . ASP A 1 84 ? -0.054 9.719 7.978 1.00 89.25 84 ASP A N 1
ATOM 666 C CA . ASP A 1 84 ? 0.907 10.115 6.946 1.00 89.25 84 ASP A CA 1
ATOM 667 C C . ASP A 1 84 ? 0.188 10.649 5.701 1.00 89.25 84 ASP A C 1
ATOM 669 O O . ASP A 1 84 ? 0.640 11.597 5.065 1.00 89.25 84 ASP A O 1
ATOM 673 N N . GLN A 1 85 ? -0.952 10.052 5.330 1.00 89.94 85 GLN A N 1
ATOM 674 C CA . GLN A 1 85 ? -1.750 10.563 4.212 1.00 89.94 85 GLN A CA 1
ATOM 675 C C . GLN A 1 85 ? -2.387 11.905 4.581 1.00 89.94 85 GLN A C 1
ATOM 677 O O . GLN A 1 85 ? -2.321 12.854 3.795 1.00 89.94 85 GLN A O 1
ATOM 682 N N . LEU A 1 86 ? -2.949 12.005 5.786 1.00 89.88 86 LEU A N 1
ATOM 683 C CA . LEU A 1 86 ? -3.591 13.219 6.277 1.00 89.88 86 LEU A CA 1
ATOM 684 C C . LEU A 1 86 ? -2.618 14.410 6.337 1.00 89.88 86 LEU A C 1
ATOM 686 O O . LEU A 1 86 ? -3.002 15.523 5.989 1.00 89.88 86 LEU A O 1
ATOM 690 N N . THR A 1 87 ? -1.362 14.181 6.729 1.00 88.88 87 THR A N 1
ATOM 691 C CA . THR A 1 87 ? -0.332 15.227 6.872 1.00 88.88 87 THR A CA 1
ATOM 692 C C . THR A 1 87 ? 0.493 15.471 5.608 1.00 88.88 87 THR A C 1
ATOM 694 O O . THR A 1 87 ? 1.207 16.467 5.539 1.00 88.88 87 THR A O 1
ATOM 697 N N . SER A 1 88 ? 0.363 14.631 4.575 1.00 86.31 88 SER A N 1
ATOM 698 C CA . SER A 1 88 ? 1.105 14.764 3.307 1.00 86.31 88 SER A CA 1
ATOM 699 C C . SER A 1 88 ? 0.803 16.034 2.497 1.00 86.31 88 SER A C 1
ATOM 701 O O . SER A 1 88 ? 1.458 16.283 1.487 1.00 86.31 88 SER A O 1
ATOM 703 N N . GLY A 1 89 ? -0.243 16.790 2.851 1.00 82.44 89 GLY A N 1
ATOM 704 C CA . GLY A 1 89 ? -0.746 17.917 2.055 1.00 82.44 89 GLY A CA 1
ATOM 705 C C . GLY A 1 89 ? -1.464 17.512 0.759 1.00 82.44 89 GLY A C 1
ATOM 706 O O . GLY A 1 89 ? -1.985 18.374 0.062 1.00 82.44 89 GLY A O 1
ATOM 707 N N . SER A 1 90 ? -1.538 16.213 0.448 1.00 81.25 90 SER A N 1
ATOM 708 C CA . SER A 1 90 ? -2.162 15.681 -0.777 1.00 81.25 90 SER A CA 1
ATOM 709 C C . SER A 1 90 ? -3.609 15.211 -0.574 1.00 81.25 90 SER A C 1
ATOM 711 O O . SER A 1 90 ? -4.232 14.686 -1.493 1.00 81.25 90 SER A O 1
ATOM 713 N N . THR A 1 91 ? -4.154 15.376 0.634 1.00 87.50 91 THR A N 1
ATOM 714 C CA . THR A 1 91 ? -5.525 14.976 0.965 1.00 87.50 91 THR A CA 1
ATOM 715 C C . THR A 1 91 ? -6.500 16.113 0.667 1.00 87.50 91 THR A C 1
ATOM 717 O O . THR A 1 91 ? -6.369 17.212 1.201 1.00 87.50 91 THR A O 1
ATOM 720 N N . SER A 1 92 ? -7.515 15.842 -0.152 1.00 89.44 92 SER A N 1
ATOM 721 C CA . SER A 1 92 ? -8.559 16.819 -0.483 1.00 89.44 92 SER A CA 1
ATOM 722 C C . SER A 1 92 ? -9.525 17.072 0.689 1.00 89.44 92 SER A C 1
ATOM 724 O O . SER A 1 92 ? -9.804 16.155 1.473 1.00 89.44 92 SER A O 1
ATOM 726 N N . PRO A 1 93 ? -10.133 18.273 0.786 1.00 90.81 93 PRO A N 1
ATOM 727 C CA . PRO A 1 93 ? -11.190 18.550 1.761 1.00 90.81 93 PRO A CA 1
ATOM 728 C C . PRO A 1 93 ? -12.350 17.547 1.696 1.00 90.81 93 PRO A C 1
ATOM 730 O O . PRO A 1 93 ? -12.909 17.176 2.725 1.00 90.81 93 PRO A O 1
ATOM 733 N N . GLN A 1 94 ? -12.682 17.060 0.498 1.00 90.94 94 GLN A N 1
ATOM 734 C CA . GLN A 1 94 ? -13.728 16.064 0.276 1.00 90.94 94 GLN A CA 1
ATOM 735 C C . GLN A 1 94 ? -13.379 14.719 0.926 1.00 90.94 94 GLN A C 1
ATOM 737 O O . GLN A 1 94 ? -14.235 14.125 1.580 1.00 90.94 94 GLN A O 1
ATOM 742 N N . GLN A 1 95 ? -12.131 14.252 0.814 1.00 90.12 95 GLN A N 1
ATOM 743 C CA . GLN A 1 95 ? -11.685 13.022 1.484 1.00 90.12 95 GLN A CA 1
ATOM 744 C C . GLN A 1 95 ? -11.750 13.158 3.012 1.00 90.12 95 GLN A C 1
ATOM 746 O O . GLN A 1 95 ? -12.214 12.243 3.698 1.00 90.12 95 GLN A O 1
ATOM 751 N N . VAL A 1 96 ? -11.360 14.315 3.558 1.00 92.25 96 VAL A N 1
ATOM 752 C CA . VAL A 1 96 ? -11.487 14.592 5.000 1.00 92.25 96 VAL A CA 1
ATOM 753 C C . VAL A 1 96 ? -12.958 14.617 5.426 1.00 92.25 96 VAL A C 1
ATOM 755 O O . VAL A 1 96 ? -13.320 13.994 6.428 1.00 92.25 96 VAL A O 1
ATOM 758 N N . ALA A 1 97 ? -13.824 15.274 4.651 1.00 93.25 97 ALA A N 1
ATOM 759 C CA . ALA A 1 97 ? -15.258 15.342 4.918 1.00 93.25 97 ALA A CA 1
ATOM 760 C C . ALA A 1 97 ? -15.913 13.951 4.905 1.00 93.25 97 ALA A C 1
ATOM 762 O O . ALA A 1 97 ? -16.708 13.642 5.790 1.00 93.25 97 ALA A O 1
ATOM 763 N N . GLN A 1 98 ? -15.524 13.067 3.979 1.00 91.81 98 GLN A N 1
ATOM 764 C CA . GLN A 1 98 ? -15.984 11.673 3.968 1.00 91.81 98 GLN A CA 1
ATOM 765 C C . GLN A 1 98 ? -15.607 10.929 5.252 1.00 91.81 98 GLN A C 1
ATOM 767 O O . GLN A 1 98 ? -16.385 10.113 5.741 1.00 91.81 98 GLN A O 1
ATOM 772 N N . CYS A 1 99 ? -14.437 11.203 5.828 1.00 94.44 99 CYS A N 1
ATOM 773 C CA . CYS A 1 99 ? -14.059 10.643 7.121 1.00 94.44 99 CYS A CA 1
ATOM 774 C C . CYS A 1 99 ? -14.885 11.212 8.273 1.00 94.44 99 CYS A C 1
ATOM 776 O O . CYS A 1 99 ? -15.258 10.465 9.174 1.00 94.44 99 CYS A O 1
ATOM 778 N N . ALA A 1 100 ? -15.223 12.501 8.232 1.00 93.50 100 ALA A N 1
ATOM 779 C CA . ALA A 1 100 ? -16.051 13.140 9.252 1.00 93.50 100 ALA A CA 1
ATOM 780 C C . ALA A 1 100 ? -17.477 12.557 9.340 1.00 93.50 100 ALA A C 1
ATOM 782 O O . ALA A 1 100 ? -18.111 12.696 10.382 1.00 93.50 100 ALA A O 1
ATOM 783 N N . THR A 1 101 ? -17.956 11.862 8.298 1.00 94.25 101 THR A N 1
ATOM 784 C CA . THR A 1 101 ? -19.244 11.136 8.331 1.00 94.25 101 THR A CA 1
ATOM 785 C C . THR A 1 101 ? -19.242 9.915 9.256 1.00 94.25 101 THR A C 1
ATOM 787 O O . THR A 1 101 ? -20.302 9.487 9.707 1.00 94.25 101 THR A O 1
ATOM 790 N N . LEU A 1 102 ? -18.068 9.348 9.562 1.00 94.25 102 LEU A N 1
ATOM 791 C CA . LEU A 1 102 ? -17.945 8.261 10.531 1.00 94.25 102 LEU A CA 1
ATOM 792 C C . LEU A 1 102 ? -18.041 8.819 11.955 1.00 94.25 102 LEU A C 1
ATOM 794 O O . LEU A 1 102 ? -17.491 9.891 12.209 1.00 94.25 102 LEU A O 1
ATOM 798 N N . PRO A 1 103 ? -18.650 8.106 12.916 1.00 92.06 103 PRO A N 1
ATOM 799 C CA . PRO A 1 103 ? -18.641 8.539 14.309 1.00 92.06 103 PRO A CA 1
ATOM 800 C C . PRO A 1 103 ? -17.208 8.549 14.854 1.00 92.06 103 PRO A C 1
ATOM 802 O O . PRO A 1 103 ? -16.410 7.676 14.525 1.00 92.06 103 PRO A O 1
ATOM 805 N N . THR A 1 104 ? -16.869 9.513 15.715 1.00 91.06 104 THR A N 1
ATOM 806 C CA . THR A 1 104 ? -15.537 9.554 16.352 1.00 91.06 104 THR A CA 1
ATOM 807 C C . THR A 1 104 ? -15.259 8.264 17.128 1.00 91.06 104 THR A C 1
ATOM 809 O O . THR A 1 104 ? -14.158 7.720 17.044 1.00 91.06 104 THR A O 1
ATOM 812 N N . MET A 1 105 ? -16.275 7.757 17.830 1.00 91.81 105 MET A N 1
ATOM 813 C CA . MET A 1 105 ? -16.268 6.449 18.470 1.00 91.81 105 MET A CA 1
ATOM 814 C C . MET A 1 105 ? -17.683 5.863 18.544 1.00 91.81 105 MET A C 1
ATOM 816 O O . MET A 1 105 ? -18.660 6.611 18.531 1.00 91.81 105 MET A O 1
ATOM 820 N N . VAL A 1 106 ? -17.793 4.541 18.648 1.00 93.44 106 VAL A N 1
ATOM 821 C CA . VAL A 1 106 ? -19.059 3.823 18.849 1.00 93.44 106 VAL A CA 1
ATOM 822 C C . VAL A 1 106 ? -18.815 2.526 19.621 1.00 93.44 106 VAL A C 1
ATOM 824 O O . VAL A 1 106 ? -17.818 1.843 19.383 1.00 93.44 106 VAL A O 1
ATOM 827 N N . TRP A 1 107 ? -19.711 2.181 20.546 1.00 94.62 107 TRP A N 1
ATOM 828 C CA . TRP A 1 107 ? -19.700 0.875 21.203 1.00 94.62 107 TRP A CA 1
ATOM 829 C C . TRP A 1 107 ? -20.318 -0.177 20.287 1.00 94.62 107 TRP A C 1
ATOM 831 O O . TRP A 1 107 ? -21.416 0.014 19.761 1.00 94.62 107 TRP A O 1
ATOM 841 N N . VAL A 1 108 ? -19.628 -1.301 20.112 1.00 95.25 108 VAL A N 1
ATOM 842 C CA . VAL A 1 108 ? -20.103 -2.427 19.306 1.00 95.25 108 VAL A CA 1
ATOM 843 C C . VAL A 1 108 ? -20.022 -3.687 20.154 1.00 95.25 108 VAL A C 1
ATOM 845 O O . VAL A 1 108 ? -18.939 -4.100 20.572 1.00 95.25 108 VAL A O 1
ATOM 848 N N . LYS A 1 109 ? -21.178 -4.306 20.407 1.00 95.38 109 LYS A N 1
ATOM 849 C CA . LYS A 1 109 ? -21.262 -5.599 21.102 1.00 95.38 109 LYS A CA 1
ATOM 850 C C . LYS A 1 109 ? -20.590 -6.687 20.264 1.00 95.38 109 LYS A C 1
ATOM 852 O O . LYS A 1 109 ? -20.678 -6.660 19.044 1.00 95.38 109 LYS A O 1
ATOM 857 N N . ALA A 1 110 ? -19.991 -7.687 20.906 1.00 91.19 110 ALA A N 1
ATOM 858 C CA . ALA A 1 110 ? -19.186 -8.711 20.227 1.00 91.19 110 ALA A CA 1
ATOM 859 C C . ALA A 1 110 ? -19.931 -9.493 19.120 1.00 91.19 110 ALA A C 1
ATOM 861 O O . ALA A 1 110 ? -19.311 -9.910 18.150 1.00 91.19 110 ALA A O 1
ATOM 862 N N . ALA A 1 111 ? -21.248 -9.687 19.254 1.00 88.94 111 ALA A N 1
ATOM 863 C CA . ALA A 1 111 ? -22.085 -10.371 18.260 1.00 88.94 111 ALA A CA 1
ATOM 864 C C . ALA A 1 111 ? -22.819 -9.413 17.299 1.00 88.94 111 ALA A C 1
ATOM 866 O O . ALA A 1 111 ? -23.608 -9.861 16.469 1.00 88.94 111 ALA A O 1
ATOM 867 N N . ALA A 1 112 ? -22.621 -8.098 17.438 1.00 93.12 112 ALA A N 1
ATOM 868 C CA . ALA A 1 112 ? -23.241 -7.114 16.562 1.00 93.12 112 ALA A CA 1
ATOM 869 C C . ALA A 1 112 ? -22.478 -7.008 15.228 1.00 93.12 112 ALA A C 1
ATOM 871 O O . ALA A 1 112 ? -21.277 -7.289 15.181 1.00 93.12 112 ALA A O 1
ATOM 872 N N . PRO A 1 113 ? -23.143 -6.568 14.145 1.00 93.19 113 PRO A N 1
ATOM 873 C CA . PRO A 1 113 ? -22.458 -6.236 12.904 1.00 93.19 113 PRO A CA 1
ATOM 874 C C . PRO A 1 113 ? -21.354 -5.198 13.124 1.00 93.19 113 PRO A C 1
ATOM 876 O O . PRO A 1 113 ? -21.483 -4.297 13.958 1.00 93.19 113 PRO A O 1
ATOM 879 N N . ALA A 1 114 ? -20.285 -5.303 12.337 1.00 92.12 114 ALA A N 1
ATOM 880 C CA . ALA A 1 114 ? -19.217 -4.315 12.343 1.00 92.12 114 ALA A CA 1
ATOM 881 C C . ALA A 1 114 ? -19.750 -2.928 11.919 1.00 92.12 114 ALA A C 1
ATOM 883 O O . ALA A 1 114 ? -20.673 -2.843 11.101 1.00 92.12 114 ALA A O 1
ATOM 884 N N . PRO A 1 115 ? -19.184 -1.828 12.448 1.00 94.25 115 PRO A N 1
ATOM 885 C CA . PRO A 1 115 ? -19.612 -0.485 12.078 1.00 94.25 115 PRO A CA 1
ATOM 886 C C . PRO A 1 115 ? -19.272 -0.175 10.606 1.00 94.25 115 PRO A C 1
ATOM 888 O O . PRO A 1 115 ? -18.412 -0.832 10.010 1.00 94.25 115 PRO A O 1
ATOM 891 N N . PRO A 1 116 ? -19.892 0.855 10.001 1.00 93.25 116 PRO A N 1
ATOM 892 C CA . PRO A 1 116 ? -19.541 1.293 8.654 1.00 93.25 116 PRO A CA 1
ATOM 893 C C . PRO A 1 116 ? -18.043 1.580 8.515 1.00 93.25 116 PRO A C 1
ATOM 895 O O . PRO A 1 116 ? -17.430 2.170 9.407 1.00 93.25 116 PRO A O 1
ATOM 898 N N . ARG A 1 117 ? -17.458 1.181 7.376 1.00 94.06 117 ARG A N 1
ATOM 899 C CA . ARG A 1 117 ? -16.015 1.310 7.094 1.00 94.06 117 ARG A CA 1
ATOM 900 C C . ARG A 1 117 ? -15.136 0.713 8.202 1.00 94.06 117 ARG A C 1
ATOM 902 O O . ARG A 1 117 ? -14.089 1.274 8.520 1.00 94.06 117 ARG A O 1
ATOM 909 N N . ALA A 1 118 ? -15.570 -0.392 8.806 1.00 96.62 118 ALA A N 1
ATOM 910 C CA . ALA A 1 118 ? -14.742 -1.188 9.699 1.00 96.62 118 ALA A CA 1
ATOM 911 C C . ALA A 1 118 ? -13.424 -1.593 9.028 1.00 96.62 118 ALA A C 1
ATOM 913 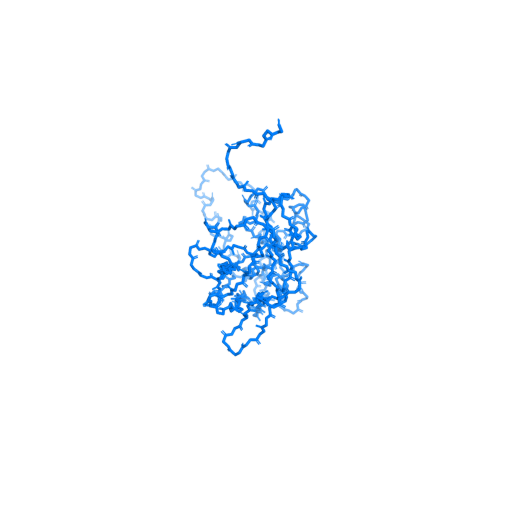O O . ALA A 1 118 ? -13.356 -1.763 7.810 1.00 96.62 118 ALA A O 1
ATOM 914 N N . ILE A 1 119 ? -12.384 -1.765 9.840 1.00 97.50 119 ILE A N 1
ATOM 915 C CA . ILE A 1 119 ? -11.134 -2.364 9.405 1.00 97.50 119 ILE A CA 1
ATOM 916 C C . ILE A 1 119 ? -11.431 -3.707 8.741 1.00 97.50 119 ILE A C 1
ATOM 918 O O . ILE A 1 119 ? -12.141 -4.551 9.289 1.00 97.50 119 ILE A O 1
ATOM 922 N N . SER A 1 120 ? -10.915 -3.868 7.532 1.00 97.06 120 SER A N 1
ATOM 923 C CA . SER A 1 120 ? -11.231 -4.982 6.650 1.00 97.06 120 SER A CA 1
ATOM 924 C C . SER A 1 120 ? -9.993 -5.386 5.849 1.00 97.06 120 SER A C 1
ATOM 926 O O . SER A 1 120 ? -9.009 -4.634 5.827 1.00 97.06 120 SER A O 1
ATOM 928 N N . PRO A 1 121 ? -10.010 -6.543 5.167 1.00 97.75 121 PRO A N 1
ATOM 929 C CA . PRO A 1 121 ? -8.952 -6.908 4.233 1.00 97.75 121 PRO A CA 1
ATOM 930 C C . PRO A 1 121 ? -8.690 -5.838 3.163 1.00 97.75 121 PRO A C 1
ATOM 932 O O . PRO A 1 121 ? -7.541 -5.625 2.800 1.00 97.75 121 PRO A O 1
ATOM 935 N N . GLU A 1 122 ? -9.711 -5.110 2.706 1.00 96.38 122 GLU A N 1
ATOM 936 C CA . GLU A 1 122 ? -9.569 -4.005 1.746 1.00 96.38 122 GLU A CA 1
ATOM 937 C C . GLU A 1 122 ? -8.853 -2.796 2.359 1.00 96.38 122 GLU A C 1
ATOM 939 O O . GLU A 1 122 ? -8.007 -2.173 1.717 1.00 96.38 122 GLU A O 1
ATOM 944 N N . VAL A 1 123 ? -9.146 -2.469 3.624 1.00 97.19 123 VAL A N 1
ATOM 945 C CA . VAL A 1 123 ? -8.389 -1.434 4.343 1.00 97.19 123 VAL A CA 1
ATOM 946 C C . VAL A 1 123 ? -6.933 -1.860 4.490 1.00 97.19 123 VAL A C 1
ATOM 948 O O . VAL A 1 123 ? -6.023 -1.098 4.171 1.00 97.19 123 VAL A O 1
ATOM 951 N N . LEU A 1 124 ? -6.705 -3.099 4.925 1.00 98.19 124 LEU A N 1
ATOM 952 C CA . LEU A 1 124 ? -5.366 -3.642 5.120 1.00 98.19 124 LEU A CA 1
ATOM 953 C C . LEU A 1 124 ? -4.581 -3.741 3.808 1.00 98.19 124 LEU A C 1
ATOM 955 O O . LEU A 1 124 ? -3.394 -3.428 3.806 1.00 98.19 124 LEU A O 1
ATOM 959 N N . SER A 1 125 ? -5.211 -4.099 2.689 1.00 97.88 125 SER A N 1
ATOM 960 C CA . SER A 1 125 ? -4.539 -4.150 1.387 1.00 97.88 125 SER A CA 1
ATOM 961 C C . SER A 1 125 ? -4.139 -2.755 0.903 1.00 97.88 125 SER A C 1
ATOM 963 O O . SER A 1 125 ? -3.027 -2.586 0.399 1.00 97.88 125 SER A O 1
ATOM 965 N N . GLY A 1 126 ? -4.974 -1.736 1.139 1.00 96.50 126 GLY A N 1
ATOM 966 C CA . GLY A 1 126 ? -4.627 -0.335 0.893 1.00 96.50 126 GLY A CA 1
ATOM 967 C C . GLY A 1 126 ? -3.445 0.139 1.745 1.00 96.50 126 GLY A C 1
ATOM 968 O O . GLY A 1 126 ? -2.520 0.770 1.231 1.00 96.50 126 GLY A O 1
ATOM 969 N N . MET A 1 127 ? -3.412 -0.233 3.027 1.00 97.00 127 MET A N 1
ATOM 970 C CA . MET A 1 127 ? -2.284 0.090 3.908 1.00 97.00 127 MET A CA 1
ATOM 971 C C . MET A 1 127 ? -1.004 -0.660 3.515 1.00 97.00 127 MET A C 1
ATOM 973 O O . MET A 1 127 ? 0.077 -0.073 3.500 1.00 97.00 127 MET A O 1
ATOM 977 N N . ALA A 1 128 ? -1.108 -1.941 3.151 1.00 97.88 128 ALA A N 1
ATOM 978 C CA . ALA A 1 128 ? 0.012 -2.732 2.646 1.00 97.88 128 ALA A CA 1
ATOM 979 C C . ALA A 1 128 ? 0.550 -2.177 1.320 1.00 97.88 128 ALA A C 1
ATOM 981 O O . ALA A 1 128 ? 1.763 -2.108 1.137 1.00 97.88 128 ALA A O 1
ATOM 982 N N . TYR A 1 129 ? -0.339 -1.734 0.424 1.00 96.75 129 TYR A N 1
ATOM 983 C CA . TYR A 1 129 ? 0.024 -1.039 -0.808 1.00 96.75 129 TYR A CA 1
ATOM 984 C C . TYR A 1 129 ? 0.834 0.217 -0.494 1.00 96.75 129 TYR A C 1
ATOM 986 O O . TYR A 1 129 ? 1.931 0.380 -1.009 1.00 96.75 129 TYR A O 1
ATOM 994 N N . LYS A 1 130 ? 0.350 1.071 0.412 1.00 94.75 130 LYS A N 1
ATOM 995 C CA . LYS A 1 130 ? 1.052 2.305 0.776 1.00 94.75 130 LYS A CA 1
ATOM 996 C C . LYS A 1 130 ? 2.440 2.053 1.378 1.00 94.75 130 LYS A C 1
ATOM 998 O O . LYS A 1 130 ? 3.380 2.785 1.087 1.00 94.75 130 LYS A O 1
ATOM 1003 N N . ALA A 1 131 ? 2.574 1.023 2.210 1.00 95.38 131 ALA A N 1
ATOM 1004 C CA . ALA A 1 131 ? 3.855 0.639 2.804 1.00 95.38 131 ALA A CA 1
ATOM 1005 C C . ALA A 1 131 ? 4.828 -0.005 1.792 1.00 95.38 131 ALA A C 1
ATOM 1007 O O . ALA A 1 131 ? 6.017 -0.177 2.088 1.00 95.38 131 ALA A O 1
ATOM 1008 N N . MET A 1 132 ? 4.345 -0.386 0.608 1.00 97.19 132 MET A N 1
ATOM 1009 C CA . MET A 1 132 ? 5.140 -1.068 -0.400 1.00 97.19 132 MET A CA 1
ATOM 1010 C C . MET A 1 132 ? 6.116 -0.124 -1.099 1.00 97.19 132 MET A C 1
ATOM 1012 O O . MET A 1 132 ? 5.779 0.976 -1.538 1.00 97.19 132 MET A O 1
ATOM 1016 N N . LYS A 1 133 ? 7.334 -0.626 -1.269 1.00 96.38 133 LYS A N 1
ATOM 1017 C CA . LYS A 1 133 ? 8.362 -0.059 -2.124 1.00 96.38 133 LYS A CA 1
ATOM 1018 C C . LYS A 1 133 ? 8.635 -1.009 -3.280 1.00 96.38 133 LYS A C 1
ATOM 1020 O O . LYS A 1 133 ? 8.737 -2.220 -3.088 1.00 96.38 133 LYS A O 1
ATOM 1025 N N . LEU A 1 134 ? 8.780 -0.453 -4.472 1.00 95.38 134 LEU A N 1
ATOM 1026 C CA . LEU A 1 134 ? 9.176 -1.163 -5.674 1.00 95.38 134 LEU A CA 1
ATOM 1027 C C . LEU A 1 134 ? 10.699 -1.068 -5.839 1.00 95.38 134 LEU A C 1
ATOM 1029 O O . LEU A 1 134 ? 11.249 0.031 -5.743 1.00 95.38 134 LEU A O 1
ATOM 1033 N N . PRO A 1 135 ? 11.402 -2.187 -6.077 1.00 92.88 135 PRO A N 1
ATOM 1034 C CA . PRO A 1 135 ? 12.817 -2.147 -6.418 1.00 92.88 135 PRO A CA 1
ATOM 1035 C C . PRO A 1 135 ? 13.016 -1.487 -7.788 1.00 92.88 135 PRO A C 1
ATOM 1037 O O . PRO A 1 135 ? 12.169 -1.604 -8.677 1.00 92.88 135 PRO A O 1
ATOM 1040 N N . ALA A 1 136 ? 14.157 -0.824 -7.978 1.00 91.25 136 ALA A N 1
ATOM 1041 C CA . ALA A 1 136 ? 14.518 -0.286 -9.283 1.00 91.25 136 ALA A CA 1
ATOM 1042 C C . ALA A 1 136 ? 14.664 -1.414 -10.316 1.00 91.25 136 ALA A C 1
ATOM 1044 O O . ALA A 1 136 ? 15.250 -2.463 -10.035 1.00 91.25 136 ALA A O 1
ATOM 1045 N N . ALA A 1 137 ? 14.153 -1.188 -11.527 1.00 90.25 137 ALA A N 1
ATOM 1046 C CA . ALA A 1 137 ? 14.329 -2.131 -12.621 1.00 90.25 137 ALA A CA 1
ATOM 1047 C C . ALA A 1 137 ? 15.822 -2.196 -13.016 1.00 90.25 137 ALA A C 1
ATOM 1049 O O . ALA A 1 137 ? 16.418 -1.150 -13.289 1.00 90.25 137 ALA A O 1
ATOM 1050 N N . PRO A 1 138 ? 16.440 -3.389 -13.081 1.00 92.81 138 PRO A N 1
ATOM 1051 C CA . PRO A 1 138 ? 17.869 -3.547 -13.351 1.00 92.81 138 PRO A CA 1
ATOM 1052 C C . PRO A 1 138 ? 18.167 -3.448 -14.857 1.00 92.81 138 PRO A C 1
ATOM 1054 O O . PRO A 1 138 ? 18.668 -4.386 -15.469 1.00 92.81 138 PRO A O 1
ATOM 1057 N N . VAL A 1 139 ? 17.803 -2.333 -15.490 1.00 93.50 139 VAL A N 1
ATOM 1058 C CA . VAL A 1 139 ? 17.914 -2.145 -16.944 1.00 93.50 139 VAL A CA 1
ATOM 1059 C C . VAL A 1 139 ? 19.345 -1.790 -17.349 1.00 93.50 139 VAL A C 1
ATOM 1061 O O . VAL A 1 139 ? 19.933 -0.843 -16.835 1.00 93.50 139 VAL A O 1
ATOM 1064 N N . GLN A 1 140 ? 19.876 -2.512 -18.333 1.00 93.69 140 GLN A N 1
ATOM 1065 C CA . GLN A 1 140 ? 21.084 -2.173 -19.080 1.00 93.69 140 GLN A CA 1
ATOM 1066 C C . GLN A 1 140 ? 20.728 -1.882 -20.535 1.00 93.69 140 GLN A C 1
ATOM 1068 O O . GLN A 1 140 ? 19.986 -2.640 -21.161 1.00 93.69 140 GLN A O 1
ATOM 1073 N N . LEU A 1 141 ? 21.271 -0.786 -21.064 1.00 91.25 141 LEU A N 1
ATOM 1074 C CA . LEU A 1 141 ? 21.099 -0.384 -22.458 1.00 91.25 141 LEU A CA 1
ATOM 1075 C C . LEU A 1 141 ? 22.291 -0.834 -23.310 1.00 91.25 141 LEU A C 1
ATOM 1077 O O . LEU A 1 141 ? 23.433 -0.821 -22.849 1.00 91.25 141 LEU A O 1
ATOM 1081 N N . SER A 1 142 ? 22.015 -1.184 -24.563 1.00 90.56 142 SER A N 1
ATOM 1082 C CA . SER A 1 142 ? 22.996 -1.485 -25.600 1.00 90.56 142 SER A CA 1
ATOM 1083 C C . SER A 1 142 ? 22.657 -0.709 -26.884 1.00 90.56 142 SER A C 1
ATOM 1085 O O . SER A 1 142 ? 21.597 -0.957 -27.462 1.00 90.56 142 SER A O 1
ATOM 1087 N N . PRO A 1 143 ? 23.516 0.221 -27.341 1.00 87.06 143 PRO A N 1
ATOM 1088 C CA . PRO A 1 143 ? 24.714 0.720 -26.654 1.00 87.06 143 PRO A CA 1
ATOM 1089 C C . PRO A 1 143 ? 24.403 1.351 -25.277 1.00 87.06 143 PRO A C 1
ATOM 1091 O O . PRO A 1 143 ? 23.254 1.703 -25.009 1.00 87.06 143 PRO A O 1
ATOM 1094 N N . PRO A 1 144 ? 25.385 1.524 -24.375 1.00 86.44 144 PRO A N 1
ATOM 1095 C CA . PRO A 1 144 ? 25.187 2.302 -23.151 1.00 86.44 144 PRO A CA 1
ATOM 1096 C C . PRO A 1 144 ? 24.765 3.745 -23.462 1.00 86.44 144 PRO A C 1
ATOM 1098 O O . PRO A 1 144 ? 25.083 4.262 -24.529 1.00 86.44 144 PRO A O 1
ATOM 1101 N N . ALA A 1 145 ? 24.100 4.425 -22.522 1.00 81.75 145 ALA A N 1
ATOM 1102 C CA . ALA A 1 145 ? 23.588 5.790 -22.722 1.00 81.75 145 ALA A CA 1
ATOM 1103 C C . ALA A 1 145 ? 24.654 6.789 -23.228 1.00 81.75 145 ALA A C 1
ATOM 1105 O O . ALA A 1 145 ? 24.364 7.611 -24.090 1.00 81.75 145 ALA A O 1
ATOM 1106 N N . ALA A 1 146 ? 25.896 6.678 -22.745 1.00 82.44 146 ALA A N 1
ATOM 1107 C CA . ALA A 1 146 ? 27.012 7.532 -23.164 1.00 82.44 146 ALA A CA 1
ATOM 1108 C C . ALA A 1 146 ? 27.478 7.295 -24.614 1.00 82.44 146 ALA A C 1
ATOM 1110 O O . ALA A 1 146 ? 28.119 8.160 -25.199 1.00 82.44 146 ALA A O 1
ATOM 1111 N N . ASN A 1 147 ? 27.145 6.138 -25.191 1.00 83.19 147 ASN A N 1
ATOM 1112 C CA . ASN A 1 147 ? 27.593 5.700 -26.513 1.00 83.19 147 ASN A CA 1
ATOM 1113 C C . ASN A 1 147 ? 26.412 5.542 -27.479 1.00 83.19 147 ASN A C 1
ATOM 1115 O O . ASN A 1 147 ? 26.474 4.740 -28.408 1.00 83.19 147 ASN A O 1
ATOM 1119 N N . GLN A 1 148 ? 25.308 6.247 -27.234 1.00 80.44 148 GLN A N 1
ATOM 1120 C CA . GLN A 1 148 ? 24.165 6.236 -28.139 1.00 80.44 148 GLN A CA 1
ATOM 1121 C C . GLN A 1 148 ? 24.541 6.909 -29.458 1.00 80.44 148 GLN A C 1
ATOM 1123 O O . GLN A 1 148 ? 25.063 8.023 -29.476 1.00 80.44 148 GLN A O 1
ATOM 1128 N N . ILE A 1 149 ? 24.279 6.215 -30.565 1.00 81.38 149 ILE A N 1
ATOM 1129 C CA . ILE A 1 149 ? 24.614 6.671 -31.915 1.00 81.38 149 ILE A CA 1
ATOM 1130 C C . ILE A 1 149 ? 23.316 6.968 -32.662 1.00 81.38 149 ILE A C 1
ATOM 1132 O O . ILE A 1 149 ? 22.357 6.197 -32.613 1.00 81.38 149 ILE A O 1
ATOM 1136 N N . VAL A 1 150 ? 23.298 8.092 -33.376 1.00 85.44 150 VAL A N 1
ATOM 1137 C CA . VAL A 1 150 ? 22.156 8.507 -34.197 1.00 85.44 150 VAL A CA 1
ATOM 1138 C C . VAL A 1 150 ? 21.838 7.442 -35.251 1.00 85.44 150 VAL A C 1
ATOM 1140 O O . VAL A 1 150 ? 22.738 6.906 -35.891 1.00 85.44 150 VAL A O 1
ATOM 1143 N N . ASN A 1 151 ? 20.549 7.173 -35.459 1.00 83.06 151 ASN A N 1
ATOM 1144 C CA . ASN A 1 151 ? 20.010 6.176 -36.391 1.00 83.06 151 ASN A CA 1
ATOM 1145 C C . ASN A 1 151 ? 20.351 4.710 -36.080 1.00 83.06 151 ASN A C 1
ATOM 1147 O O . ASN A 1 151 ? 20.079 3.845 -36.911 1.00 83.06 151 ASN A O 1
ATOM 1151 N N . PHE A 1 152 ? 20.867 4.411 -34.887 1.00 86.50 152 PHE A N 1
ATOM 1152 C CA . PHE A 1 152 ? 20.991 3.042 -34.393 1.00 86.50 152 PHE A CA 1
ATOM 1153 C C . PHE A 1 152 ? 19.936 2.743 -33.331 1.00 86.50 152 PHE A C 1
ATOM 1155 O O . PHE A 1 152 ? 19.578 3.596 -32.519 1.00 86.50 152 PHE A O 1
ATOM 1162 N N . SER A 1 153 ? 19.435 1.510 -33.352 1.00 86.06 153 SER A N 1
ATOM 1163 C CA . SER A 1 153 ? 18.477 1.035 -32.363 1.00 86.06 153 SER A CA 1
ATOM 1164 C C . SER A 1 153 ? 19.136 0.857 -30.999 1.00 86.06 153 SER A C 1
ATOM 1166 O O . SER A 1 153 ? 20.219 0.280 -30.883 1.00 86.06 153 SER A O 1
ATOM 1168 N N . THR A 1 154 ? 18.446 1.322 -29.965 1.00 86.69 154 THR A N 1
ATOM 1169 C CA . THR A 1 154 ? 18.787 1.080 -28.568 1.00 86.69 154 THR A CA 1
ATOM 1170 C C . THR A 1 154 ? 18.025 -0.137 -28.058 1.00 86.69 154 THR A C 1
ATOM 1172 O O . THR A 1 154 ? 16.794 -0.162 -28.084 1.00 86.69 154 THR A O 1
ATOM 1175 N N . TYR A 1 155 ? 18.750 -1.118 -27.530 1.00 92.56 155 TYR A N 1
ATOM 1176 C CA . TYR A 1 155 ? 18.177 -2.291 -26.880 1.00 92.56 155 TYR A CA 1
ATOM 1177 C C . TYR A 1 155 ? 18.311 -2.176 -25.364 1.00 92.56 155 TYR A C 1
ATOM 1179 O O . TYR A 1 155 ? 19.321 -1.710 -24.850 1.00 92.56 155 TYR A O 1
ATOM 1187 N N . ALA A 1 156 ? 17.311 -2.647 -24.638 1.00 93.56 156 ALA A N 1
ATOM 1188 C CA . ALA A 1 156 ? 17.328 -2.855 -23.200 1.00 93.56 156 ALA A CA 1
ATOM 1189 C C . ALA A 1 156 ? 17.328 -4.345 -22.836 1.00 93.56 156 ALA A C 1
ATOM 1191 O O . ALA A 1 156 ? 16.607 -5.152 -23.436 1.00 93.56 156 ALA A O 1
ATOM 1192 N N . LYS A 1 157 ? 18.086 -4.687 -21.797 1.00 95.31 157 LYS A N 1
ATOM 1193 C CA . LYS A 1 157 ? 18.104 -6.005 -21.165 1.00 95.31 157 LYS A CA 1
ATOM 1194 C C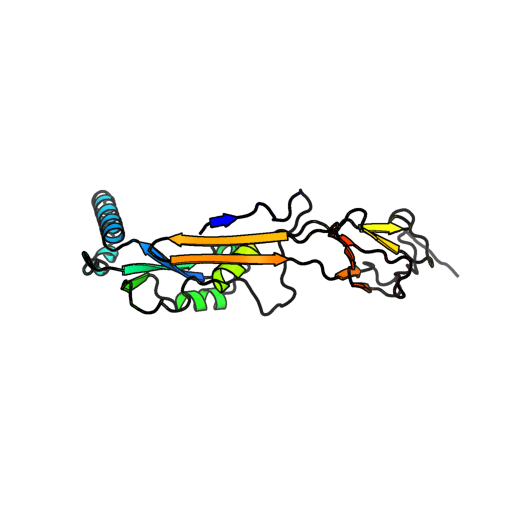 . LYS A 1 157 ? 18.151 -5.861 -19.649 1.00 95.31 157 LYS A C 1
ATOM 1196 O O . LYS A 1 157 ? 18.783 -4.943 -19.136 1.00 95.31 157 LYS A O 1
ATOM 1201 N N . PHE A 1 158 ? 17.496 -6.755 -18.919 1.00 95.88 158 PHE A N 1
ATOM 1202 C CA . PHE A 1 158 ? 17.658 -6.819 -17.467 1.00 95.88 158 PHE A CA 1
ATOM 1203 C C . PHE A 1 158 ? 18.991 -7.488 -17.103 1.00 95.88 158 PHE A C 1
ATOM 1205 O O . PHE A 1 158 ? 19.278 -8.590 -17.566 1.00 95.88 158 PHE A O 1
ATOM 1212 N N . SER A 1 159 ? 19.795 -6.838 -16.261 1.00 94.56 159 SER A N 1
ATOM 1213 C CA . SER A 1 159 ? 21.073 -7.371 -15.765 1.00 94.56 159 SER A CA 1
ATOM 1214 C C . SER A 1 159 ? 20.913 -8.406 -14.654 1.00 94.56 159 SER A C 1
ATOM 1216 O O . SER A 1 159 ? 21.817 -9.201 -14.410 1.00 94.56 159 SER A O 1
ATOM 1218 N N . ALA A 1 160 ? 19.753 -8.411 -14.000 1.00 94.25 160 ALA A N 1
ATOM 1219 C CA . ALA A 1 160 ? 19.336 -9.405 -13.025 1.00 94.25 160 ALA A CA 1
ATOM 1220 C C . ALA A 1 160 ? 17.818 -9.629 -13.136 1.00 94.25 160 ALA A C 1
ATOM 1222 O O . ALA A 1 160 ? 17.100 -8.728 -13.576 1.00 94.25 160 ALA A O 1
ATOM 1223 N N . PRO A 1 161 ? 17.292 -10.796 -12.731 1.00 94.12 161 PRO A N 1
ATOM 1224 C CA . PRO A 1 161 ? 15.852 -11.001 -12.664 1.00 94.12 161 PRO A CA 1
ATOM 1225 C C . PRO A 1 161 ? 15.194 -10.032 -11.676 1.00 94.12 161 PRO A C 1
ATOM 1227 O O . PRO A 1 161 ? 15.676 -9.830 -10.560 1.00 94.12 161 PRO A O 1
ATOM 1230 N N . LEU A 1 162 ? 14.057 -9.466 -12.071 1.00 94.62 162 LEU A N 1
ATOM 1231 C CA . LEU A 1 162 ? 13.220 -8.657 -11.198 1.00 94.62 162 LEU A CA 1
ATOM 1232 C C . LEU A 1 162 ? 12.229 -9.569 -10.470 1.00 94.62 162 LEU A C 1
ATOM 1234 O O . LEU A 1 162 ? 11.458 -10.295 -11.099 1.00 94.62 162 LEU A O 1
ATOM 1238 N N . ASN A 1 163 ? 12.239 -9.545 -9.142 1.00 94.06 163 ASN A N 1
ATOM 1239 C CA . ASN A 1 163 ? 11.344 -10.367 -8.334 1.00 94.06 163 ASN A CA 1
ATOM 1240 C C . ASN A 1 163 ? 10.054 -9.623 -7.983 1.00 94.06 163 ASN A C 1
ATOM 1242 O O . ASN A 1 163 ? 10.025 -8.396 -7.892 1.00 94.06 163 ASN A O 1
ATOM 1246 N N . ARG A 1 164 ? 8.988 -10.392 -7.742 1.00 96.12 164 ARG A N 1
ATOM 1247 C CA . ARG A 1 164 ? 7.796 -9.875 -7.061 1.00 96.12 164 ARG A CA 1
ATOM 1248 C C . ARG A 1 164 ? 8.169 -9.397 -5.659 1.00 96.12 164 ARG A C 1
ATOM 1250 O O . ARG A 1 164 ? 8.979 -10.035 -4.987 1.00 96.12 164 ARG A O 1
ATOM 1257 N N . VAL A 1 165 ? 7.523 -8.328 -5.217 1.00 97.44 165 VAL A N 1
ATOM 1258 C CA . VAL A 1 165 ? 7.592 -7.848 -3.832 1.00 97.44 165 VAL A CA 1
ATOM 1259 C C . VAL A 1 165 ? 6.202 -7.863 -3.226 1.00 97.44 165 VAL A C 1
ATOM 1261 O O . VAL A 1 165 ? 5.201 -7.774 -3.941 1.00 97.44 165 VAL A O 1
ATOM 1264 N N . TRP A 1 166 ? 6.127 -8.018 -1.912 1.00 98.25 166 TRP A N 1
ATOM 1265 C CA . TRP A 1 166 ? 4.854 -7.999 -1.210 1.00 98.25 166 TRP A CA 1
ATOM 1266 C C . TRP A 1 166 ? 4.992 -7.469 0.206 1.00 98.25 166 TRP A C 1
ATOM 1268 O O . TRP A 1 166 ? 6.045 -7.561 0.838 1.00 98.25 166 TRP A O 1
ATOM 1278 N N . VAL A 1 167 ? 3.885 -6.923 0.691 1.00 98.62 167 VAL A N 1
ATOM 1279 C CA . VAL A 1 167 ? 3.716 -6.458 2.064 1.00 98.62 167 VAL A CA 1
ATOM 1280 C C . VAL A 1 167 ? 2.439 -7.075 2.603 1.00 98.62 167 VAL A C 1
ATOM 1282 O O . VAL A 1 167 ? 1.419 -7.092 1.913 1.00 98.62 167 VAL A O 1
ATOM 1285 N N . THR A 1 168 ? 2.489 -7.557 3.841 1.00 98.62 168 THR A N 1
ATOM 1286 C CA . THR A 1 168 ? 1.293 -8.001 4.563 1.00 98.62 168 THR A CA 1
ATOM 1287 C C . THR A 1 168 ? 0.983 -7.006 5.666 1.00 98.62 168 THR A C 1
ATOM 1289 O O . THR A 1 168 ? 1.821 -6.776 6.534 1.00 98.62 168 THR A O 1
ATOM 1292 N N . ALA A 1 169 ? -0.218 -6.434 5.651 1.00 98.44 169 ALA A N 1
ATOM 1293 C CA . ALA A 1 169 ? -0.746 -5.667 6.771 1.00 98.44 169 ALA A CA 1
ATOM 1294 C C . ALA A 1 169 ? -1.670 -6.561 7.601 1.00 98.44 169 ALA A C 1
ATOM 1296 O O . ALA A 1 169 ? -2.499 -7.293 7.058 1.00 98.44 169 ALA A O 1
ATOM 1297 N N . GLY A 1 170 ? -1.519 -6.503 8.919 1.00 98.12 170 GLY A N 1
ATOM 1298 C CA . GLY A 1 170 ? -2.276 -7.301 9.872 1.00 98.12 170 GLY A CA 1
ATOM 1299 C C . GLY A 1 170 ? -2.927 -6.454 10.957 1.00 98.12 170 GLY A C 1
ATOM 1300 O O . GLY A 1 170 ? -2.392 -5.430 11.407 1.00 98.12 170 GLY A O 1
ATOM 1301 N N . PHE A 1 171 ? -4.081 -6.920 11.412 1.00 97.81 171 PHE A N 1
ATOM 1302 C CA . PHE A 1 171 ? -4.744 -6.438 12.608 1.00 97.81 171 PHE A CA 1
ATOM 1303 C C . PHE A 1 171 ? -5.188 -7.637 13.440 1.00 97.81 171 PHE A C 1
ATOM 1305 O O . PHE A 1 171 ? -5.995 -8.438 12.982 1.00 97.81 171 PHE A O 1
ATOM 1312 N N . ASN A 1 172 ? -4.632 -7.750 14.644 1.00 96.69 172 ASN A N 1
ATOM 1313 C CA . ASN A 1 172 ? -4.952 -8.796 15.603 1.00 96.69 172 ASN A CA 1
ATOM 1314 C C . ASN A 1 172 ? -5.147 -8.151 16.975 1.00 96.69 172 ASN A C 1
ATOM 1316 O O . ASN A 1 172 ? -4.187 -8.006 17.730 1.00 96.69 172 ASN A O 1
ATOM 1320 N N . ASP A 1 173 ? -6.359 -7.673 17.233 1.00 94.19 173 ASP A N 1
ATOM 1321 C CA . ASP A 1 173 ? -6.716 -7.041 18.500 1.00 94.19 173 ASP A CA 1
ATOM 1322 C C . ASP A 1 173 ? -8.230 -7.104 18.743 1.00 94.19 173 ASP A C 1
ATOM 1324 O O . ASP A 1 173 ? -9.021 -7.106 17.797 1.00 94.19 173 ASP A O 1
ATOM 1328 N N . LEU A 1 174 ? -8.634 -7.153 20.015 1.00 93.06 174 LEU A N 1
ATOM 1329 C CA . LEU A 1 174 ? -10.031 -7.078 20.474 1.00 93.06 174 LEU A CA 1
ATOM 1330 C C . LEU A 1 174 ? -11.022 -7.953 19.678 1.00 93.06 174 LEU A C 1
ATOM 1332 O O . LEU A 1 174 ? -12.122 -7.524 19.329 1.00 93.06 174 LEU A O 1
ATOM 1336 N N . GLY A 1 175 ? -10.629 -9.199 19.396 1.00 88.56 175 GLY A N 1
ATOM 1337 C CA . GLY A 1 175 ? -11.466 -10.186 18.703 1.00 88.56 175 GLY A CA 1
ATOM 1338 C C . GLY A 1 175 ? -11.484 -10.063 17.177 1.00 88.56 175 GLY A C 1
ATOM 1339 O O . GLY A 1 175 ? -12.146 -10.858 16.515 1.00 88.56 175 GLY A O 1
ATOM 1340 N N . VAL A 1 176 ? -10.738 -9.117 16.605 1.00 93.19 176 VAL A N 1
ATOM 1341 C CA . VAL A 1 176 ? -10.533 -8.991 15.161 1.00 93.19 176 VAL A CA 1
ATOM 1342 C C . VAL A 1 176 ? -9.135 -9.496 14.827 1.00 93.19 176 VAL A C 1
ATOM 1344 O O . VAL A 1 176 ? -8.151 -8.893 15.242 1.00 93.19 176 VAL A O 1
ATOM 1347 N N . ASN A 1 177 ? -9.054 -10.586 14.062 1.00 96.31 177 ASN A N 1
ATOM 1348 C CA . ASN A 1 177 ? -7.801 -11.159 13.573 1.00 96.31 177 ASN A CA 1
ATOM 1349 C C . ASN A 1 177 ? -7.880 -11.353 12.057 1.00 96.31 177 ASN A C 1
ATOM 1351 O O . ASN A 1 177 ? -8.418 -12.347 11.572 1.00 96.31 177 ASN A O 1
ATOM 1355 N N . ILE A 1 178 ? -7.387 -10.365 11.318 1.00 97.69 178 ILE A N 1
ATOM 1356 C CA . ILE A 1 178 ? -7.391 -10.343 9.856 1.00 97.69 178 ILE A CA 1
ATOM 1357 C C . ILE A 1 178 ? -6.054 -9.834 9.329 1.00 97.69 178 ILE A C 1
ATOM 1359 O O . ILE A 1 178 ? -5.354 -9.040 9.963 1.00 97.69 178 ILE A O 1
ATOM 1363 N N . SER A 1 179 ? -5.712 -10.271 8.127 1.00 98.31 179 SER A N 1
ATOM 1364 C CA . SER A 1 179 ? -4.556 -9.786 7.390 1.00 98.31 179 SER A CA 1
ATOM 1365 C C . SER A 1 179 ? -4.880 -9.692 5.905 1.00 98.31 179 SER A C 1
ATOM 1367 O O . SER A 1 179 ? -5.787 -10.358 5.406 1.00 98.31 179 SER A O 1
ATOM 1369 N N . ALA A 1 180 ? -4.141 -8.842 5.201 1.00 98.56 180 ALA A N 1
ATOM 1370 C CA . ALA A 1 180 ? -4.170 -8.774 3.750 1.00 98.56 180 ALA A CA 1
ATOM 1371 C C . ALA A 1 180 ? -2.752 -8.597 3.215 1.00 98.56 180 ALA A C 1
ATOM 1373 O O . ALA A 1 180 ? -1.963 -7.817 3.755 1.00 98.56 180 ALA A O 1
ATOM 1374 N N . THR A 1 181 ? -2.445 -9.320 2.141 1.00 98.62 181 THR A N 1
ATOM 1375 C CA . THR A 1 181 ? -1.166 -9.230 1.440 1.00 98.62 181 THR A CA 1
ATOM 1376 C C . THR A 1 181 ? -1.375 -8.542 0.102 1.00 98.62 181 THR A C 1
ATOM 1378 O O . THR A 1 181 ? -2.127 -9.029 -0.740 1.00 98.62 181 THR A O 1
ATOM 1381 N N . THR A 1 182 ? -0.666 -7.439 -0.109 1.00 98.31 182 THR A N 1
ATOM 1382 C CA . THR A 1 182 ? -0.586 -6.776 -1.412 1.00 98.31 182 THR A CA 1
ATOM 1383 C C . THR A 1 182 ? 0.689 -7.236 -2.102 1.00 98.31 182 THR A C 1
ATOM 1385 O O . THR A 1 182 ? 1.758 -7.231 -1.490 1.00 98.31 182 THR A O 1
ATOM 1388 N N . VAL A 1 183 ? 0.585 -7.638 -3.371 1.00 98.00 183 VAL A N 1
ATOM 1389 C CA . VAL A 1 183 ? 1.700 -8.171 -4.169 1.00 98.00 183 VAL A CA 1
ATOM 1390 C C . VAL A 1 183 ? 1.894 -7.311 -5.413 1.00 98.00 183 VAL A C 1
ATOM 1392 O O . VAL A 1 183 ? 0.970 -7.169 -6.212 1.00 98.00 183 VAL A O 1
ATOM 1395 N N . ALA A 1 184 ? 3.102 -6.789 -5.618 1.00 97.06 184 ALA A N 1
ATOM 1396 C CA . ALA A 1 184 ? 3.491 -6.184 -6.885 1.00 97.06 184 ALA A CA 1
ATOM 1397 C C . ALA A 1 184 ? 4.159 -7.235 -7.771 1.00 97.06 184 ALA A C 1
ATOM 1399 O O . ALA A 1 184 ? 5.228 -7.768 -7.456 1.00 97.06 184 ALA A O 1
ATOM 1400 N N . THR A 1 185 ? 3.509 -7.522 -8.895 1.00 96.44 185 THR A N 1
ATOM 1401 C CA . THR A 1 185 ? 4.008 -8.448 -9.910 1.00 96.44 185 THR A CA 1
ATOM 1402 C C . THR A 1 185 ? 4.504 -7.651 -11.115 1.00 96.44 185 THR A C 1
ATOM 1404 O O . THR A 1 185 ? 3.709 -6.925 -11.713 1.00 96.44 185 THR A O 1
ATOM 1407 N N . PRO A 1 186 ? 5.788 -7.761 -11.495 1.00 95.62 186 PRO A N 1
ATOM 1408 C CA . PRO A 1 186 ? 6.283 -7.150 -12.721 1.00 95.62 186 PRO A CA 1
ATOM 1409 C C . PRO A 1 186 ? 5.575 -7.735 -13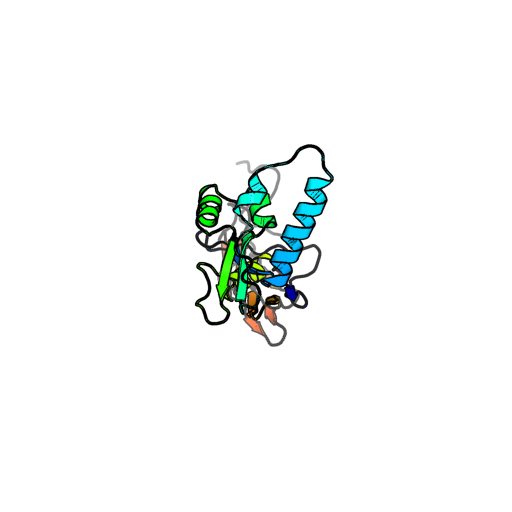.951 1.00 95.62 186 PRO A C 1
ATOM 1411 O O . PRO A 1 186 ? 5.563 -8.947 -14.133 1.00 95.62 186 PRO A O 1
ATOM 1414 N N . VAL A 1 187 ? 5.007 -6.884 -14.810 1.00 94.88 187 VAL A N 1
ATOM 1415 C CA . VAL A 1 187 ? 4.274 -7.332 -16.015 1.00 94.88 187 VAL A CA 1
ATOM 1416 C C . VAL A 1 187 ? 4.887 -6.836 -17.319 1.00 94.88 187 VAL A C 1
ATOM 1418 O O . VAL A 1 187 ? 4.904 -7.558 -18.316 1.00 94.88 187 VAL A O 1
ATOM 1421 N N . ALA A 1 188 ? 5.407 -5.610 -17.329 1.00 94.62 188 ALA A N 1
ATOM 1422 C CA . ALA A 1 188 ? 5.953 -4.990 -18.522 1.00 94.62 188 ALA A CA 1
ATOM 1423 C C . ALA A 1 188 ? 7.077 -4.008 -18.179 1.00 94.62 188 ALA A C 1
ATOM 1425 O O . ALA A 1 188 ? 7.070 -3.387 -17.118 1.00 94.62 188 ALA A O 1
ATOM 1426 N N . LEU A 1 189 ? 8.010 -3.851 -19.114 1.00 94.00 189 LEU A N 1
ATOM 1427 C CA . LEU A 1 189 ? 8.967 -2.755 -19.162 1.00 94.00 189 LEU A CA 1
ATOM 1428 C C . LEU A 1 189 ? 8.453 -1.718 -20.159 1.00 94.00 189 LEU A C 1
ATOM 1430 O O . LEU A 1 189 ? 8.301 -2.023 -21.340 1.00 94.00 189 LEU A O 1
ATOM 1434 N N . ARG A 1 190 ? 8.220 -0.491 -19.697 1.00 93.38 190 ARG A N 1
ATOM 1435 C CA . ARG A 1 190 ? 8.012 0.670 -20.563 1.00 93.38 190 ARG A CA 1
ATOM 1436 C C . ARG A 1 190 ? 9.317 1.453 -20.645 1.00 93.38 190 ARG A C 1
ATOM 1438 O O . ARG A 1 190 ? 9.913 1.747 -19.613 1.00 93.38 190 ARG A O 1
ATOM 1445 N N . ILE A 1 191 ? 9.738 1.787 -21.858 1.00 91.06 191 ILE A N 1
ATOM 1446 C CA . ILE A 1 191 ? 10.879 2.666 -22.110 1.00 91.06 191 ILE A CA 1
ATOM 1447 C C . ILE A 1 191 ? 10.348 3.917 -22.793 1.00 91.06 191 ILE A C 1
ATOM 1449 O O . ILE A 1 191 ? 9.697 3.819 -23.833 1.00 91.06 191 ILE A O 1
ATOM 1453 N N . ASP A 1 192 ? 10.636 5.074 -22.207 1.00 91.69 192 ASP A N 1
ATOM 1454 C CA . ASP A 1 192 ? 10.370 6.387 -22.784 1.00 91.69 192 ASP A CA 1
ATOM 1455 C C . ASP A 1 192 ? 11.701 7.013 -23.206 1.00 91.69 192 ASP A C 1
ATOM 1457 O O . ASP A 1 192 ? 12.640 7.085 -22.416 1.00 91.69 192 ASP A O 1
ATOM 1461 N N . ALA A 1 193 ? 11.790 7.475 -24.454 1.00 88.44 193 ALA A N 1
ATOM 1462 C CA . ALA A 1 193 ? 13.031 8.004 -25.018 1.00 88.44 193 ALA A CA 1
ATOM 1463 C C . ALA A 1 193 ? 13.507 9.302 -24.344 1.00 88.44 193 ALA A C 1
ATOM 1465 O O . ALA A 1 193 ? 14.660 9.697 -24.518 1.00 88.44 193 ALA A O 1
ATOM 1466 N N . GLY A 1 194 ? 12.609 9.996 -23.632 1.00 87.69 194 GLY A N 1
ATOM 1467 C CA . GLY A 1 194 ? 12.880 11.270 -22.959 1.00 87.69 194 GLY A CA 1
ATOM 1468 C C . GLY A 1 194 ? 13.065 12.464 -23.904 1.00 87.69 194 GLY A C 1
ATOM 1469 O O . GLY A 1 194 ? 13.313 13.571 -23.440 1.00 87.69 194 GLY A O 1
ATOM 1470 N N . THR A 1 195 ? 12.933 12.262 -25.218 1.00 85.31 195 THR A N 1
ATOM 1471 C CA . THR A 1 195 ? 13.108 13.292 -26.249 1.00 85.31 195 THR A CA 1
ATOM 1472 C C . THR A 1 195 ? 12.090 13.124 -27.379 1.00 85.31 195 THR A C 1
ATOM 1474 O O . THR A 1 195 ? 11.710 11.994 -27.707 1.00 85.31 195 THR A O 1
ATOM 1477 N N . PRO A 1 196 ? 11.639 14.224 -28.011 1.00 88.62 196 PRO A N 1
ATOM 1478 C CA . PRO A 1 196 ? 10.849 14.151 -29.230 1.00 88.62 196 PRO A CA 1
ATOM 1479 C C . PRO A 1 196 ? 11.624 13.630 -30.448 1.00 88.62 196 PRO A C 1
ATOM 1481 O O . PRO A 1 196 ? 10.978 13.200 -31.405 1.00 88.62 196 PRO A O 1
ATOM 1484 N N . ASP A 1 197 ? 12.960 13.660 -30.411 1.00 89.19 197 ASP A N 1
ATOM 1485 C CA . ASP A 1 197 ? 13.861 13.269 -31.505 1.00 89.19 197 ASP A CA 1
ATOM 1486 C C . ASP A 1 197 ? 14.114 11.751 -31.575 1.00 89.19 197 ASP A C 1
ATOM 1488 O O . ASP A 1 197 ? 15.147 11.309 -32.077 1.00 89.19 197 ASP A O 1
ATOM 1492 N N . ALA A 1 198 ? 13.202 10.934 -31.055 1.00 90.12 198 ALA A N 1
ATOM 1493 C CA . ALA A 1 198 ? 13.298 9.481 -31.096 1.00 90.12 198 ALA A CA 1
ATOM 1494 C C . ALA A 1 198 ? 12.063 8.860 -31.749 1.00 90.12 198 ALA A C 1
ATOM 1496 O O . ALA A 1 198 ? 10.94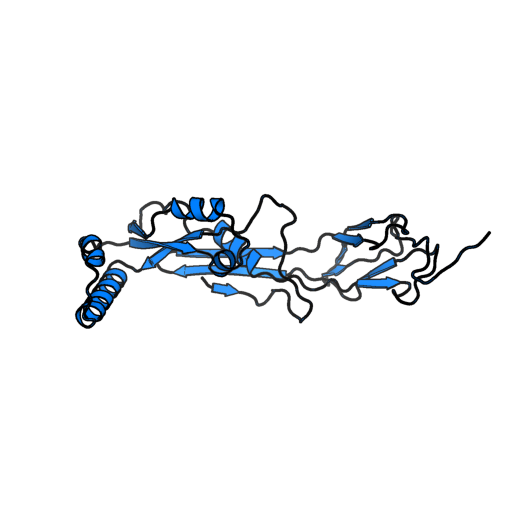6 9.367 -31.606 1.00 90.12 198 ALA A O 1
ATOM 1497 N N . ASP A 1 199 ? 12.278 7.755 -32.455 1.00 91.00 199 ASP A N 1
ATOM 1498 C CA . ASP A 1 199 ? 11.245 7.047 -33.199 1.00 91.00 199 ASP A CA 1
ATOM 1499 C C . ASP A 1 199 ? 11.375 5.521 -33.007 1.00 91.00 199 ASP A C 1
ATOM 1501 O O . ASP A 1 199 ? 12.421 4.961 -33.354 1.00 91.00 199 ASP A O 1
ATOM 1505 N N . PRO A 1 200 ? 10.354 4.851 -32.434 1.00 93.00 200 PRO A N 1
ATOM 1506 C CA . PRO A 1 200 ? 9.225 5.450 -31.716 1.00 93.00 200 PRO A CA 1
ATOM 1507 C C . PRO A 1 200 ? 9.688 6.120 -30.407 1.00 93.00 200 PRO A C 1
ATOM 1509 O O . PRO A 1 200 ? 10.745 5.806 -29.861 1.00 93.00 200 PRO A O 1
ATOM 1512 N N . ARG A 1 201 ? 8.873 7.031 -29.858 1.00 92.12 201 ARG A N 1
ATOM 1513 C CA . ARG A 1 201 ? 9.181 7.726 -28.585 1.00 92.12 201 ARG A CA 1
ATOM 1514 C C . ARG A 1 201 ? 9.022 6.851 -27.345 1.00 92.12 201 ARG A C 1
ATOM 1516 O O . ARG A 1 201 ? 9.633 7.127 -26.316 1.00 92.12 201 ARG A O 1
ATOM 1523 N N . THR A 1 202 ? 8.190 5.823 -27.446 1.00 94.44 202 THR A N 1
ATOM 1524 C CA . THR A 1 202 ? 7.892 4.902 -26.356 1.00 94.44 202 THR A CA 1
ATOM 1525 C C . THR A 1 202 ? 7.776 3.495 -26.917 1.00 94.44 202 THR A C 1
ATOM 1527 O O . THR A 1 202 ? 7.108 3.284 -27.929 1.00 94.44 202 THR A O 1
ATOM 1530 N N . CYS A 1 203 ? 8.342 2.528 -26.202 1.00 94.25 203 CYS A N 1
ATOM 1531 C CA . CYS A 1 203 ? 8.078 1.109 -26.406 1.00 94.25 203 CYS A CA 1
ATOM 1532 C C . CYS A 1 203 ? 7.637 0.459 -25.093 1.00 94.25 203 CYS A C 1
ATOM 1534 O O . CYS A 1 203 ? 8.059 0.863 -24.009 1.00 94.25 203 CYS A O 1
ATOM 1536 N N . THR A 1 204 ? 6.775 -0.554 -25.176 1.00 94.81 204 THR A N 1
ATOM 1537 C CA . THR A 1 204 ? 6.379 -1.374 -24.022 1.00 94.81 204 THR A CA 1
ATOM 1538 C C . THR A 1 204 ? 6.572 -2.846 -24.352 1.00 94.81 204 THR A C 1
ATOM 1540 O O . THR A 1 204 ? 6.094 -3.323 -25.378 1.00 94.81 204 THR A O 1
ATOM 1543 N N . TYR A 1 205 ? 7.255 -3.563 -23.465 1.00 93.69 205 TYR A N 1
ATOM 1544 C CA . TYR A 1 205 ? 7.643 -4.958 -23.633 1.00 93.69 205 TYR A CA 1
ATOM 1545 C C . TYR A 1 205 ? 7.072 -5.780 -22.489 1.00 93.69 205 TYR A C 1
ATOM 1547 O O . TYR A 1 205 ? 7.270 -5.431 -21.326 1.00 93.69 205 TYR A O 1
ATOM 1555 N N . ARG A 1 206 ? 6.383 -6.883 -22.792 1.00 94.50 206 ARG A N 1
ATOM 1556 C CA . ARG A 1 206 ? 5.971 -7.828 -21.746 1.00 94.50 206 ARG A CA 1
ATOM 1557 C C . ARG A 1 206 ? 7.203 -8.502 -21.158 1.00 94.50 206 ARG A C 1
ATOM 1559 O O . ARG A 1 206 ? 8.106 -8.885 -21.897 1.00 94.50 206 ARG A O 1
ATOM 1566 N N . LEU A 1 207 ? 7.224 -8.634 -19.837 1.00 95.56 207 LEU A N 1
ATOM 1567 C CA . LEU A 1 207 ? 8.282 -9.363 -19.152 1.00 95.56 207 LEU A CA 1
ATOM 1568 C C . LEU A 1 207 ? 8.041 -10.865 -19.275 1.00 95.56 207 LEU A C 1
ATOM 1570 O O . LEU A 1 207 ? 6.903 -11.332 -19.205 1.00 95.56 207 LEU A O 1
ATOM 1574 N N . THR A 1 208 ? 9.124 -11.621 -19.401 1.00 95.00 208 THR A N 1
ATOM 1575 C CA . THR A 1 208 ? 9.076 -13.082 -19.404 1.00 95.00 208 THR A CA 1
ATOM 1576 C C . THR A 1 208 ? 9.326 -13.586 -17.992 1.00 95.00 208 THR A C 1
ATOM 1578 O O . THR A 1 208 ? 10.344 -13.256 -17.380 1.00 95.00 208 THR A O 1
ATOM 1581 N N . GLN A 1 209 ? 8.408 -14.394 -17.464 1.00 96.06 209 GLN A N 1
ATOM 1582 C CA . GLN A 1 209 ? 8.616 -15.072 -16.191 1.00 96.06 209 GLN A CA 1
ATOM 1583 C C . GLN A 1 209 ? 9.543 -16.276 -16.388 1.00 96.06 209 GLN A C 1
ATOM 1585 O O . GLN A 1 209 ? 9.288 -17.145 -17.219 1.00 96.06 209 GLN A O 1
ATOM 1590 N N . THR A 1 210 ? 10.606 -16.341 -15.593 1.00 93.56 210 THR A N 1
ATOM 1591 C CA . THR A 1 210 ? 11.546 -17.467 -15.531 1.00 93.56 210 THR A CA 1
ATOM 1592 C C . THR A 1 210 ? 11.602 -18.014 -14.099 1.00 93.56 210 THR A C 1
ATOM 1594 O O . THR A 1 210 ? 11.134 -17.334 -13.179 1.00 93.56 210 THR A O 1
ATOM 1597 N N . PRO A 1 211 ? 12.201 -19.196 -13.853 1.00 93.81 211 PRO A N 1
ATOM 1598 C CA . PRO A 1 211 ? 12.371 -19.712 -12.492 1.00 93.81 211 PRO A CA 1
ATOM 1599 C C . PRO A 1 211 ? 13.145 -18.773 -11.553 1.00 93.81 211 PRO A C 1
ATOM 1601 O O . PRO A 1 211 ? 12.946 -18.827 -10.344 1.00 93.81 211 PRO A O 1
ATOM 1604 N N . SER A 1 212 ? 14.008 -17.905 -12.094 1.00 91.75 212 SER A N 1
ATOM 1605 C CA . SER A 1 212 ? 14.807 -16.953 -11.316 1.00 91.75 212 SER A CA 1
ATOM 1606 C C . SER A 1 212 ? 14.156 -15.575 -11.145 1.00 91.75 212 SER A C 1
ATOM 1608 O O . SER A 1 212 ? 14.711 -14.749 -10.427 1.00 91.75 212 SER A O 1
ATOM 1610 N N . GLY A 1 213 ? 13.002 -15.319 -11.776 1.00 95.06 213 GLY A N 1
ATOM 1611 C CA . GLY A 1 213 ? 12.276 -14.045 -11.718 1.00 95.06 213 GLY A CA 1
ATOM 1612 C C . GLY A 1 213 ? 11.835 -13.532 -13.094 1.00 95.06 213 GLY A C 1
ATOM 1613 O O . GLY A 1 213 ? 11.905 -14.247 -14.098 1.00 95.06 213 GLY A O 1
ATOM 1614 N N . TYR A 1 214 ? 11.369 -12.284 -13.148 1.00 96.94 214 TYR A N 1
ATOM 1615 C CA . TYR A 1 214 ? 10.936 -11.626 -14.383 1.00 96.94 214 TYR A CA 1
ATOM 1616 C C . TYR A 1 214 ? 12.124 -11.023 -15.129 1.00 96.94 214 TYR A C 1
ATOM 1618 O O . TYR A 1 214 ? 12.973 -10.361 -14.533 1.00 96.94 214 TYR A O 1
ATOM 1626 N N . GLN A 1 215 ? 12.176 -11.233 -16.441 1.00 96.50 215 GLN A N 1
ATOM 1627 C CA . GLN A 1 215 ? 13.274 -10.790 -17.296 1.00 96.50 215 GLN A CA 1
ATOM 1628 C C . GLN A 1 215 ? 12.763 -9.980 -18.491 1.00 96.50 215 GLN A C 1
ATOM 1630 O O . GLN A 1 215 ? 11.625 -10.147 -18.934 1.00 96.50 215 GLN A O 1
ATOM 1635 N N . ALA A 1 216 ? 13.636 -9.127 -19.025 1.00 95.12 216 ALA A N 1
ATOM 1636 C CA . ALA A 1 216 ? 13.442 -8.424 -20.287 1.00 95.12 216 ALA A CA 1
ATOM 1637 C C . ALA A 1 216 ? 14.701 -8.556 -21.150 1.00 95.12 216 ALA A C 1
ATOM 1639 O O . ALA A 1 216 ? 15.809 -8.348 -20.654 1.00 95.12 216 ALA A O 1
ATOM 1640 N N . ASP A 1 217 ? 14.517 -8.850 -22.435 1.00 93.81 217 ASP A N 1
ATOM 1641 C CA . ASP A 1 217 ? 15.531 -8.731 -23.483 1.00 93.81 217 ASP A CA 1
ATOM 1642 C C . ASP A 1 217 ? 14.821 -8.242 -24.749 1.00 93.81 217 ASP A C 1
ATOM 1644 O O . ASP A 1 217 ? 13.904 -8.890 -25.252 1.00 93.81 217 ASP A O 1
ATOM 1648 N N . THR A 1 218 ? 15.191 -7.052 -25.212 1.00 93.56 218 THR A N 1
ATOM 1649 C CA . THR A 1 218 ? 14.523 -6.377 -26.337 1.00 93.56 218 THR A CA 1
ATOM 1650 C C . THR A 1 218 ? 15.298 -6.500 -27.647 1.00 93.56 218 THR A C 1
ATOM 1652 O O . THR A 1 218 ? 14.859 -5.971 -28.659 1.00 93.56 218 THR A O 1
ATOM 1655 N N . SER A 1 219 ? 16.413 -7.238 -27.671 1.00 89.69 219 SER A N 1
ATOM 1656 C CA . SER A 1 219 ? 17.266 -7.386 -28.864 1.00 89.69 219 SER A CA 1
ATOM 1657 C C . SER A 1 219 ? 16.538 -7.930 -30.097 1.00 89.69 219 SER A C 1
ATOM 1659 O O . SER A 1 219 ? 16.927 -7.636 -31.222 1.00 89.69 219 SER A O 1
ATOM 1661 N N . GLN A 1 220 ? 15.476 -8.711 -29.888 1.00 87.75 220 GLN A N 1
ATOM 1662 C CA . GLN A 1 220 ? 14.621 -9.272 -30.940 1.00 87.75 220 GLN A CA 1
ATOM 1663 C C . GLN A 1 220 ? 13.225 -8.631 -30.969 1.00 87.75 220 GLN A C 1
ATOM 1665 O O . GLN A 1 220 ? 12.310 -9.145 -31.612 1.00 87.75 220 GLN A O 1
ATOM 1670 N N . ALA A 1 221 ? 13.013 -7.541 -30.229 1.00 89.06 221 ALA A N 1
ATOM 1671 C CA . ALA A 1 221 ? 11.718 -6.886 -30.179 1.00 89.06 221 ALA A CA 1
ATOM 1672 C C . ALA A 1 221 ? 11.469 -6.060 -31.446 1.00 89.06 221 ALA A C 1
ATOM 1674 O O . ALA A 1 221 ? 12.369 -5.411 -31.974 1.00 89.06 221 ALA A O 1
ATOM 1675 N N . ALA A 1 222 ? 10.216 -6.038 -31.904 1.00 85.75 222 ALA A N 1
ATOM 1676 C CA . ALA A 1 222 ? 9.812 -5.255 -33.074 1.00 85.75 222 ALA A CA 1
ATOM 1677 C C . ALA A 1 222 ? 9.835 -3.733 -32.821 1.00 85.75 222 ALA A C 1
ATOM 1679 O O . ALA A 1 222 ? 9.957 -2.947 -33.754 1.00 85.75 222 ALA A O 1
ATOM 1680 N N . CYS A 1 223 ? 9.703 -3.315 -31.561 1.00 88.31 223 CYS A N 1
ATOM 1681 C CA . CYS A 1 223 ? 9.753 -1.916 -31.148 1.00 88.31 223 CYS A CA 1
ATOM 1682 C C . CYS A 1 223 ? 11.136 -1.638 -30.557 1.00 88.31 223 CYS A C 1
ATOM 1684 O O . CYS A 1 223 ? 11.424 -2.166 -29.490 1.00 88.31 223 CYS A O 1
ATOM 1686 N N . ASN A 1 224 ? 11.977 -0.828 -31.204 1.00 87.12 224 ASN A N 1
ATOM 1687 C CA . ASN A 1 224 ? 13.252 -0.373 -30.637 1.00 87.12 224 ASN A CA 1
ATOM 1688 C C . ASN A 1 224 ? 13.395 1.130 -30.830 1.00 87.12 224 ASN A C 1
ATOM 1690 O O . ASN A 1 224 ? 13.244 1.634 -31.943 1.00 87.12 224 ASN A O 1
ATOM 1694 N N . ILE A 1 225 ? 13.704 1.834 -29.745 1.00 89.56 225 ILE A N 1
ATOM 1695 C CA . ILE A 1 225 ? 13.879 3.284 -29.774 1.00 89.56 225 ILE A CA 1
ATOM 1696 C C . ILE A 1 225 ? 15.125 3.599 -30.597 1.00 89.56 225 ILE A C 1
ATOM 1698 O O . ILE A 1 225 ? 16.201 3.067 -30.335 1.00 89.56 225 ILE A O 1
ATOM 1702 N N . THR A 1 226 ? 14.971 4.466 -31.594 1.00 88.50 226 THR A N 1
ATOM 1703 C CA . THR A 1 226 ? 16.080 4.969 -32.405 1.00 88.50 226 THR A CA 1
ATOM 1704 C C . THR A 1 226 ? 16.141 6.483 -32.272 1.00 88.50 226 THR A C 1
ATOM 1706 O O . THR A 1 226 ? 15.183 7.181 -32.608 1.00 88.50 226 THR A O 1
ATOM 1709 N N . TYR A 1 227 ? 17.271 7.003 -31.798 1.00 87.38 227 TYR A N 1
ATOM 1710 C CA . TYR A 1 227 ? 17.494 8.443 -31.686 1.00 87.38 227 TYR A CA 1
ATOM 1711 C C . TYR A 1 227 ? 17.868 9.020 -33.054 1.00 87.38 227 TYR A C 1
ATOM 1713 O O . TYR A 1 227 ? 18.798 8.556 -33.711 1.00 87.38 227 TYR A O 1
ATOM 1721 N N . ARG A 1 228 ? 17.133 10.037 -33.502 1.00 87.56 228 ARG A N 1
ATOM 1722 C CA . ARG A 1 228 ? 17.279 10.684 -34.817 1.00 87.56 228 ARG A CA 1
ATOM 1723 C C . ARG A 1 228 ? 18.163 11.930 -34.780 1.00 87.56 228 ARG A C 1
ATOM 1725 O O . ARG A 1 228 ? 18.520 12.454 -35.832 1.00 87.56 228 ARG A O 1
ATOM 1732 N N . ARG A 1 229 ? 18.528 12.401 -33.586 1.00 82.19 229 ARG A N 1
ATOM 1733 C CA . ARG A 1 229 ? 19.340 13.605 -33.367 1.00 82.19 229 ARG A CA 1
ATOM 1734 C C . ARG A 1 229 ? 20.349 13.382 -32.236 1.00 82.19 229 ARG A C 1
ATOM 1736 O O . ARG A 1 229 ? 20.059 12.665 -31.284 1.00 82.19 229 ARG A O 1
ATOM 1743 N N . SER A 1 230 ? 21.519 14.011 -32.350 1.00 78.25 230 SER A N 1
ATOM 1744 C CA . SER A 1 230 ? 22.549 14.055 -31.299 1.00 78.25 230 SER A CA 1
ATOM 1745 C C . SER A 1 230 ? 22.180 15.031 -30.166 1.00 78.25 230 SER A C 1
ATOM 1747 O O . SER A 1 230 ? 21.471 16.011 -30.400 1.00 78.25 230 SER A O 1
ATOM 1749 N N . SER A 1 231 ? 22.680 14.794 -28.947 1.00 64.75 231 SER A N 1
ATOM 1750 C CA . SER A 1 231 ? 22.297 15.489 -27.705 1.00 64.75 231 SER A CA 1
ATOM 1751 C C . SER A 1 231 ? 23.124 16.743 -27.322 1.00 64.75 231 SER A C 1
ATOM 1753 O O . SER A 1 231 ? 23.061 17.170 -26.172 1.00 64.75 231 SER A O 1
ATOM 1755 N N . GLY A 1 232 ? 23.863 17.386 -28.243 1.00 62.53 232 GLY A N 1
ATOM 1756 C CA . GLY A 1 232 ? 24.453 18.738 -28.049 1.00 62.53 232 GLY A CA 1
ATOM 1757 C C . GLY A 1 232 ? 25.514 19.103 -29.104 1.00 62.53 232 GLY A C 1
ATOM 1758 O O . GLY A 1 232 ? 25.974 18.210 -29.804 1.00 62.53 232 GLY A O 1
ATOM 1759 N N . GLN A 1 233 ? 25.981 20.343 -29.330 1.00 51.34 233 GLN A N 1
ATOM 1760 C CA . GLN A 1 233 ? 25.527 21.728 -29.084 1.00 51.34 233 GLN A CA 1
ATOM 1761 C C . GLN A 1 233 ? 25.868 22.522 -30.382 1.00 51.34 233 GLN A C 1
ATOM 1763 O O . GLN A 1 233 ? 26.925 23.134 -30.464 1.00 51.34 233 GLN A O 1
ATOM 1768 N N . SER A 1 234 ? 24.964 22.519 -31.379 1.00 55.22 234 SER A N 1
ATOM 1769 C CA . SER A 1 234 ? 24.961 23.349 -32.626 1.00 55.22 234 SER A CA 1
ATOM 1770 C C . SER A 1 234 ? 26.081 23.094 -33.672 1.00 55.22 234 SER A C 1
ATOM 1772 O O . SER A 1 234 ? 27.192 22.751 -33.306 1.00 55.22 234 SER A O 1
ATOM 1774 N N . THR A 1 235 ? 25.918 23.250 -35.000 1.00 43.25 235 THR A N 1
ATOM 1775 C CA . THR A 1 235 ? 24.800 23.654 -35.895 1.00 43.25 235 THR A CA 1
ATOM 1776 C C . THR A 1 235 ? 24.775 22.753 -37.148 1.00 43.25 235 THR A C 1
ATOM 1778 O O . THR A 1 235 ? 25.811 22.221 -37.535 1.00 43.25 235 THR A O 1
ATOM 1781 N N . TYR A 1 236 ? 23.619 22.629 -37.815 1.00 51.31 236 TYR A N 1
ATOM 1782 C CA . TYR A 1 236 ? 23.572 22.267 -39.240 1.00 51.31 236 TYR A CA 1
ATOM 1783 C C . TYR A 1 236 ? 23.359 23.546 -40.058 1.00 51.31 236 TYR A C 1
ATOM 1785 O O . TYR A 1 236 ? 22.233 24.046 -40.086 1.00 51.31 236 TYR A O 1
ATOM 1793 N N . PRO A 1 237 ? 24.401 24.103 -40.690 1.00 44.94 237 PRO A N 1
ATOM 1794 C CA . PRO A 1 237 ? 24.220 25.011 -41.807 1.00 44.94 237 PRO A CA 1
ATOM 1795 C C . PRO A 1 237 ? 23.920 24.207 -43.081 1.00 44.94 237 PRO A C 1
ATOM 1797 O O . PRO A 1 237 ? 24.496 23.138 -43.300 1.00 44.94 237 PRO A O 1
ATOM 1800 N N . LEU A 1 238 ? 23.018 24.735 -43.908 1.00 38.81 238 LEU A N 1
ATOM 1801 C CA . LEU A 1 238 ? 23.208 24.659 -45.355 1.00 38.81 238 LEU A CA 1
ATOM 1802 C C . LEU A 1 238 ? 24.120 25.821 -45.747 1.00 38.81 238 LEU A C 1
ATOM 1804 O O . LEU A 1 238 ? 23.873 26.931 -45.221 1.00 38.81 238 LEU A O 1
#